Protein AF-A0A023B7X5-F1 (afdb_monomer_lite)

pLDDT: mean 74.59, std 17.13, range [41.44, 97.5]

Foldseek 3Di:
DLVVCLVCQLDDPDPVVLVVLLVVLLVCLCVVLVVVCVVQPPDPLSVVLSVLLNVQLSVCSVCVVDDLVVVLVVQLVVQLVVQLVLLCVQCVLCVLLLCLQQPVQAADDRQPDPCVPVPPDPSVPSDPVSSDDDDDDDPPRPNVLVSCLSNVLSVQLSVQLVQVLLVVLCVVVVPDSVVLVCCVVPPSNHYRPDDSVVSSVSSVVSSVVRSSVSSSVSSSVSSVVSSVVSVVSSVVSSVVVCVVPPPVPVPPPPPPPPDDDDDDDDDPPPDD

Radius of gyration: 32.36 Å; chains: 1; bounding box: 120×30×86 Å

Structure (mmCIF, N/CA/C/O backbone):
data_AF-A0A023B7X5-F1
#
_entry.id   AF-A0A023B7X5-F1
#
loop_
_atom_site.group_PDB
_atom_site.id
_atom_site.type_symbol
_atom_site.label_atom_id
_atom_site.label_alt_id
_atom_site.label_comp_id
_atom_site.label_asym_id
_atom_site.label_entity_id
_atom_site.label_seq_id
_atom_site.pdbx_PDB_ins_code
_atom_site.Cartn_x
_atom_site.Cartn_y
_atom_site.Cartn_z
_atom_site.occupancy
_atom_site.B_iso_or_equiv
_atom_site.auth_seq_id
_atom_site.auth_comp_id
_atom_site.auth_asym_id
_atom_site.auth_atom_id
_atom_site.pdbx_PDB_model_num
ATOM 1 N N . MET A 1 1 ? 21.234 -12.685 -11.515 1.00 43.06 1 MET A N 1
ATOM 2 C CA . MET A 1 1 ? 20.549 -11.839 -12.515 1.00 43.06 1 MET A CA 1
ATOM 3 C C . MET A 1 1 ? 21.149 -10.435 -12.636 1.00 43.06 1 MET A C 1
ATOM 5 O O . MET A 1 1 ? 21.950 -10.256 -13.533 1.00 43.06 1 MET A O 1
ATOM 9 N N . LEU A 1 2 ? 20.867 -9.442 -11.771 1.00 41.69 2 LEU A N 1
ATOM 10 C CA . LEU A 1 2 ? 21.440 -8.081 -11.947 1.00 41.69 2 LEU A CA 1
ATOM 11 C C . LEU A 1 2 ? 22.976 -8.023 -11.827 1.00 41.69 2 LEU A C 1
ATOM 13 O O . LEU A 1 2 ? 23.612 -7.272 -12.555 1.00 41.69 2 LEU A O 1
ATOM 17 N N . ALA A 1 3 ? 23.572 -8.843 -10.956 1.00 46.50 3 ALA A N 1
ATOM 18 C CA . ALA A 1 3 ? 25.029 -8.956 -10.843 1.00 46.50 3 ALA A CA 1
ATOM 19 C C . ALA A 1 3 ? 25.681 -9.579 -12.094 1.00 46.50 3 ALA A C 1
ATOM 21 O O . ALA A 1 3 ? 26.751 -9.143 -12.493 1.00 46.50 3 ALA A O 1
ATOM 22 N N . GLU A 1 4 ? 25.011 -10.533 -12.749 1.00 47.56 4 GLU A N 1
ATOM 23 C CA . GLU A 1 4 ? 25.493 -11.166 -13.992 1.00 47.56 4 GLU A CA 1
ATOM 24 C C . GLU A 1 4 ? 25.367 -10.221 -15.197 1.00 47.56 4 GLU A C 1
ATOM 26 O O . GLU A 1 4 ? 26.172 -10.280 -16.118 1.00 47.56 4 GLU A O 1
ATOM 31 N N . LEU A 1 5 ? 24.390 -9.305 -15.183 1.00 44.06 5 LEU A N 1
ATOM 32 C CA . LEU A 1 5 ? 24.232 -8.291 -16.232 1.00 44.06 5 LEU A CA 1
ATOM 33 C C . LEU A 1 5 ? 25.353 -7.234 -16.202 1.00 44.06 5 LEU A C 1
ATOM 35 O O . LEU A 1 5 ? 25.705 -6.709 -17.253 1.00 44.06 5 LEU A O 1
ATOM 39 N N . LYS A 1 6 ? 25.966 -6.958 -15.039 1.00 52.81 6 LYS A N 1
ATOM 40 C CA . LYS A 1 6 ? 27.113 -6.031 -14.934 1.00 52.81 6 LYS A CA 1
ATOM 41 C C . LYS A 1 6 ? 28.388 -6.557 -15.603 1.00 52.81 6 LYS A C 1
ATOM 43 O O . LYS A 1 6 ? 29.236 -5.754 -15.971 1.00 52.81 6 LYS A O 1
ATOM 48 N N . GLU A 1 7 ? 28.546 -7.871 -15.771 1.00 51.91 7 GLU A N 1
ATOM 49 C CA . GLU A 1 7 ? 29.762 -8.446 -16.372 1.00 51.91 7 GLU A CA 1
ATOM 50 C C . GLU A 1 7 ? 29.800 -8.305 -17.903 1.00 51.91 7 GLU A C 1
ATOM 52 O O . GLU A 1 7 ? 30.869 -8.389 -18.513 1.00 51.91 7 GLU A O 1
ATOM 57 N N . HIS A 1 8 ? 28.651 -8.041 -18.532 1.00 55.56 8 HIS A N 1
ATOM 58 C CA . HIS A 1 8 ? 28.518 -7.914 -19.983 1.00 55.56 8 HIS A CA 1
ATOM 59 C C . HIS A 1 8 ? 27.629 -6.721 -20.365 1.00 55.56 8 HIS A C 1
ATOM 61 O O . HIS A 1 8 ? 26.547 -6.927 -20.927 1.00 55.56 8 HIS A O 1
ATOM 67 N N . PRO A 1 9 ? 28.060 -5.473 -20.085 1.00 55.00 9 PRO A N 1
ATOM 68 C CA . PRO A 1 9 ? 27.303 -4.303 -20.500 1.00 55.00 9 PRO A CA 1
ATOM 69 C C . PRO A 1 9 ? 27.167 -4.303 -22.030 1.00 55.00 9 PRO A C 1
ATOM 71 O O . PRO A 1 9 ? 28.114 -4.666 -22.739 1.00 55.00 9 PRO A O 1
ATOM 74 N N . PRO A 1 10 ? 26.000 -3.935 -22.578 1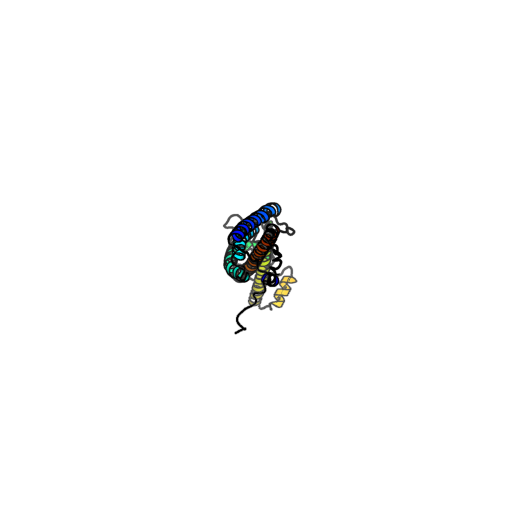.00 56.88 10 PRO A N 1
ATOM 75 C CA . PRO A 1 10 ? 25.822 -3.872 -24.016 1.00 56.88 10 PRO A CA 1
ATOM 76 C C . PRO A 1 10 ? 26.715 -2.753 -24.574 1.00 56.88 10 PRO A C 1
ATOM 78 O O . PRO A 1 10 ? 26.478 -1.568 -24.347 1.00 56.88 10 PRO A O 1
ATOM 81 N N . VAL A 1 11 ? 27.789 -3.138 -25.267 1.00 55.66 11 VAL A N 1
ATOM 82 C CA . VAL A 1 11 ? 28.736 -2.202 -25.884 1.00 55.66 11 VAL A CA 1
ATOM 83 C C . VAL A 1 11 ? 28.203 -1.807 -27.258 1.00 55.66 11 VAL A C 1
ATOM 85 O O . VAL A 1 11 ? 28.267 -2.590 -28.204 1.00 55.66 11 VAL A O 1
ATOM 88 N N . PHE A 1 12 ? 27.687 -0.586 -27.378 1.00 58.47 12 PHE A N 1
ATOM 89 C CA . PHE A 1 12 ? 27.247 -0.023 -28.656 1.00 58.47 12 PHE A CA 1
ATOM 90 C C . PHE A 1 12 ? 28.382 0.781 -29.293 1.00 58.47 12 PHE A C 1
ATOM 92 O O . PHE A 1 12 ? 28.952 1.670 -28.664 1.00 58.47 12 PHE A O 1
ATOM 99 N N . ALA A 1 13 ? 28.724 0.455 -30.540 1.00 47.31 13 ALA A N 1
ATOM 100 C CA . ALA A 1 13 ? 29.925 0.969 -31.199 1.00 47.31 13 ALA A CA 1
ATOM 101 C C . ALA A 1 13 ? 29.754 2.383 -31.791 1.00 47.31 13 ALA A C 1
ATOM 103 O O . ALA A 1 13 ? 30.753 3.047 -32.064 1.00 47.31 13 ALA A O 1
ATOM 104 N N . ASP A 1 14 ? 28.518 2.863 -31.982 1.00 61.06 14 ASP A N 1
ATOM 105 C CA . ASP A 1 14 ? 28.240 4.214 -32.481 1.00 61.06 14 ASP A CA 1
ATOM 106 C C . ASP A 1 14 ? 26.869 4.778 -32.037 1.00 61.06 14 ASP A C 1
ATOM 108 O O . ASP A 1 14 ? 25.972 4.068 -31.573 1.00 61.06 14 ASP A O 1
ATOM 112 N N . GLY A 1 15 ? 26.697 6.099 -32.186 1.00 58.00 15 GLY A N 1
ATOM 113 C CA . GLY A 1 15 ? 25.459 6.808 -31.836 1.00 58.00 15 GLY A CA 1
ATOM 114 C C . GLY A 1 15 ? 24.244 6.458 -32.711 1.00 58.00 15 GLY A C 1
ATOM 115 O O . GLY A 1 15 ? 23.113 6.737 -32.313 1.00 58.00 15 GLY A O 1
ATOM 116 N N . GLY A 1 16 ? 24.446 5.829 -33.874 1.00 62.19 16 GLY A N 1
ATOM 117 C CA . GLY A 1 16 ? 23.369 5.381 -34.761 1.00 62.19 16 GLY A CA 1
ATOM 118 C C . GLY A 1 16 ? 22.690 4.112 -34.242 1.00 62.19 16 GLY A C 1
ATOM 119 O O . GLY A 1 16 ? 21.460 4.049 -34.180 1.00 62.19 16 GLY A O 1
ATOM 120 N N . GLN A 1 17 ? 23.479 3.141 -33.776 1.00 58.44 17 GLN A N 1
ATOM 121 C CA . GLN A 1 17 ? 22.992 1.920 -33.122 1.00 58.44 17 GLN A CA 1
ATOM 122 C C . GLN A 1 17 ? 22.168 2.241 -31.868 1.00 58.44 17 GLN A C 1
ATOM 124 O O . GLN A 1 17 ? 21.120 1.637 -31.636 1.00 58.44 17 GLN A O 1
ATOM 129 N N . MET A 1 18 ? 22.582 3.263 -31.117 1.00 62.16 18 MET A N 1
ATOM 130 C CA . MET A 1 18 ? 21.849 3.765 -29.953 1.00 62.16 18 MET A CA 1
ATOM 131 C C . MET A 1 18 ? 20.474 4.351 -30.298 1.00 62.16 18 MET A C 1
ATOM 133 O O . MET A 1 18 ? 19.516 4.153 -29.547 1.00 62.16 18 MET A O 1
ATOM 137 N N . PHE A 1 19 ? 20.347 5.051 -31.428 1.00 65.06 19 PHE A N 1
ATOM 138 C CA . PHE A 1 19 ? 19.068 5.613 -31.871 1.00 65.06 19 PHE A CA 1
ATOM 139 C C . PHE A 1 19 ? 18.091 4.513 -32.312 1.00 65.06 19 PHE A C 1
ATOM 141 O O . PHE A 1 19 ? 16.916 4.534 -31.943 1.00 65.06 19 PHE A O 1
ATOM 148 N N . VAL A 1 20 ? 18.591 3.509 -33.042 1.00 64.75 20 VAL A N 1
ATOM 149 C CA . VAL A 1 20 ? 17.805 2.338 -33.468 1.00 64.75 20 VAL A CA 1
ATOM 150 C C . VAL A 1 20 ? 17.348 1.517 -32.263 1.00 64.75 20 VAL A C 1
ATOM 152 O O . VAL A 1 20 ? 16.177 1.153 -32.188 1.00 64.75 20 VAL A O 1
ATOM 155 N N . LEU A 1 21 ? 18.228 1.278 -31.288 1.00 63.75 21 LEU A N 1
ATOM 156 C CA . LEU A 1 21 ? 17.873 0.562 -30.065 1.00 63.75 21 LEU A CA 1
ATOM 157 C C . LEU A 1 21 ? 16.801 1.306 -29.261 1.00 63.75 21 LEU A C 1
ATOM 159 O O . LEU A 1 21 ? 15.856 0.678 -28.797 1.00 63.75 21 LEU A O 1
ATOM 163 N N . GLN A 1 22 ? 16.908 2.629 -29.113 1.00 64.88 22 GLN A N 1
ATOM 164 C CA . GLN A 1 22 ? 15.892 3.426 -28.416 1.00 64.88 22 GLN A CA 1
ATOM 165 C C . GLN A 1 22 ? 14.532 3.336 -29.106 1.00 64.88 22 GLN A C 1
ATOM 167 O O . GLN A 1 22 ? 13.534 3.067 -28.440 1.00 64.88 22 GLN A O 1
ATOM 172 N N . GLY A 1 23 ? 14.506 3.503 -30.432 1.00 67.94 23 GLY A N 1
ATOM 173 C CA . GLY A 1 23 ? 13.284 3.380 -31.223 1.00 67.94 23 GLY A CA 1
ATOM 174 C C . GLY A 1 23 ? 12.665 1.988 -31.109 1.00 67.94 23 GLY A C 1
ATOM 175 O O . GLY A 1 23 ? 11.472 1.872 -30.846 1.00 67.94 23 GLY A O 1
ATOM 176 N N . LEU A 1 24 ? 13.475 0.932 -31.222 1.00 65.06 24 LEU A N 1
ATOM 177 C CA . LEU A 1 24 ? 13.010 -0.449 -31.081 1.00 65.06 24 LEU A CA 1
ATOM 178 C C . LEU A 1 24 ? 12.549 -0.762 -29.659 1.00 65.06 24 LEU A C 1
ATOM 180 O O . LEU A 1 24 ? 11.511 -1.384 -29.497 1.00 65.06 24 LEU A O 1
ATOM 184 N N . THR A 1 25 ? 13.254 -0.300 -28.629 1.00 63.03 25 THR A N 1
ATOM 185 C CA . THR A 1 25 ? 12.876 -0.557 -27.232 1.00 63.03 25 THR A CA 1
ATOM 186 C C . THR A 1 25 ? 11.575 0.163 -26.877 1.00 63.03 25 THR A C 1
ATOM 188 O O . THR A 1 25 ? 10.709 -0.426 -26.234 1.00 63.03 25 THR A O 1
ATOM 191 N N . GLN A 1 26 ? 11.382 1.403 -27.347 1.00 65.31 26 GLN A N 1
ATOM 192 C CA . GLN A 1 26 ? 10.104 2.109 -27.214 1.00 65.31 26 GLN A CA 1
ATOM 193 C C . GLN A 1 26 ? 8.985 1.410 -27.987 1.00 65.31 26 GLN A C 1
ATOM 195 O O . GLN A 1 26 ? 7.893 1.249 -27.448 1.00 65.31 26 GLN A O 1
ATOM 200 N N . LEU A 1 27 ? 9.253 0.960 -29.215 1.00 67.88 27 LEU A N 1
ATOM 201 C CA . LEU A 1 27 ? 8.276 0.251 -30.037 1.00 67.88 27 LEU A CA 1
ATOM 202 C C . LEU A 1 27 ? 7.882 -1.090 -29.406 1.00 67.88 27 LEU A C 1
ATOM 204 O O . LEU A 1 27 ? 6.700 -1.403 -29.342 1.00 67.88 27 LEU A O 1
ATOM 208 N N . VAL A 1 28 ? 8.847 -1.861 -28.897 1.00 66.25 28 VAL A N 1
ATOM 209 C CA . VAL A 1 28 ? 8.611 -3.131 -28.196 1.00 66.25 28 VAL A CA 1
ATOM 210 C C . VAL A 1 28 ? 7.872 -2.876 -26.887 1.00 66.25 28 VAL A C 1
ATOM 212 O O . VAL A 1 28 ? 6.932 -3.601 -26.593 1.00 66.25 28 VAL A O 1
ATOM 215 N N . ALA A 1 29 ? 8.198 -1.823 -26.130 1.00 63.50 29 ALA A N 1
ATOM 216 C CA . ALA A 1 29 ? 7.454 -1.485 -24.912 1.00 63.50 29 ALA A CA 1
ATOM 217 C C . ALA A 1 29 ? 5.999 -1.150 -25.253 1.00 63.50 29 ALA A C 1
ATOM 219 O O . ALA A 1 29 ? 5.068 -1.712 -24.684 1.00 63.50 29 ALA A O 1
ATOM 220 N N . GLN A 1 30 ? 5.781 -0.299 -26.251 1.00 66.56 30 GLN A N 1
ATOM 221 C CA . GLN A 1 30 ? 4.437 0.040 -26.705 1.00 66.56 30 GLN A CA 1
ATOM 222 C C . GLN A 1 30 ? 3.689 -1.187 -27.235 1.00 66.56 30 GLN A C 1
ATOM 224 O O . GLN A 1 30 ? 2.523 -1.369 -26.901 1.00 66.56 30 GLN A O 1
ATOM 229 N N . HIS A 1 31 ? 4.345 -2.055 -28.008 1.00 66.75 31 HIS A N 1
ATOM 230 C CA . HIS A 1 31 ? 3.716 -3.226 -28.608 1.00 66.75 31 HIS A CA 1
ATOM 231 C C . HIS A 1 31 ? 3.423 -4.307 -27.564 1.00 66.75 31 HIS A C 1
ATOM 233 O O . HIS A 1 31 ? 2.268 -4.699 -27.425 1.00 66.75 31 HIS A O 1
ATOM 239 N N . THR A 1 32 ? 4.408 -4.771 -26.792 1.00 63.69 32 THR A N 1
ATOM 240 C CA . THR A 1 32 ? 4.235 -5.819 -25.769 1.00 63.69 32 THR A CA 1
ATOM 241 C C . THR A 1 32 ? 3.104 -5.465 -24.809 1.00 63.69 32 THR A C 1
ATOM 243 O O . THR A 1 32 ? 2.220 -6.284 -24.557 1.00 63.69 32 THR A O 1
ATOM 246 N N . TYR A 1 33 ? 3.045 -4.209 -24.368 1.00 59.66 33 TYR A N 1
ATOM 247 C CA . TYR A 1 33 ? 2.003 -3.778 -23.448 1.00 59.66 33 TYR A CA 1
ATOM 248 C C . TYR A 1 33 ? 0.682 -3.414 -24.130 1.00 59.66 33 TYR A C 1
ATOM 250 O O . TYR A 1 33 ? -0.363 -3.666 -23.544 1.00 59.66 33 TYR A O 1
ATOM 258 N N . SER A 1 34 ? 0.673 -2.931 -25.378 1.00 59.72 34 SER A N 1
ATOM 259 C CA . SER A 1 34 ? -0.573 -2.767 -26.147 1.00 59.72 34 SER A CA 1
ATOM 260 C C . SER A 1 34 ? -1.229 -4.106 -26.482 1.00 59.72 34 SER A C 1
ATOM 262 O O . SER A 1 34 ? -2.451 -4.170 -26.548 1.00 59.72 34 SER A O 1
ATOM 264 N N . THR A 1 35 ? -0.449 -5.166 -26.714 1.00 57.00 35 THR A N 1
ATOM 265 C CA . THR A 1 35 ? -0.997 -6.485 -27.082 1.00 57.00 35 THR A CA 1
ATOM 266 C C . THR A 1 35 ? -1.463 -7.248 -25.844 1.00 57.00 35 THR A C 1
ATOM 268 O O . THR A 1 35 ? -2.540 -7.834 -25.864 1.00 57.00 35 THR A O 1
ATOM 271 N N . HIS A 1 36 ? -0.717 -7.186 -24.734 1.00 50.28 36 HIS A N 1
ATOM 272 C CA . HIS A 1 36 ? -1.132 -7.809 -23.470 1.00 50.28 36 HIS A CA 1
ATOM 273 C C . HIS A 1 36 ? -2.221 -7.023 -22.718 1.00 50.28 36 HIS A C 1
ATOM 275 O O . HIS A 1 36 ? -3.007 -7.629 -21.991 1.00 50.28 36 HIS A O 1
ATOM 281 N N . ALA A 1 37 ? -2.346 -5.705 -22.921 1.00 48.72 37 ALA A N 1
ATOM 282 C CA . ALA A 1 37 ? -3.442 -4.914 -22.342 1.00 48.72 37 ALA A CA 1
ATOM 283 C C . ALA A 1 37 ? -4.825 -5.283 -22.908 1.00 48.72 37 ALA A C 1
ATOM 285 O O . ALA A 1 37 ? -5.833 -5.075 -22.232 1.00 48.72 37 ALA A O 1
ATOM 286 N N . VAL A 1 38 ? -4.884 -5.847 -24.121 1.00 49.44 38 VAL A N 1
ATOM 287 C CA . VAL A 1 38 ? -6.141 -6.306 -24.735 1.00 49.44 38 VAL A CA 1
ATOM 288 C C . VAL A 1 38 ? -6.644 -7.602 -24.085 1.00 49.44 38 VAL A C 1
ATOM 290 O O . VAL A 1 38 ? -7.854 -7.791 -23.987 1.00 49.44 38 VAL A O 1
ATOM 293 N N . GLU A 1 39 ? -5.753 -8.457 -23.572 1.00 45.66 39 GLU A N 1
ATOM 294 C CA . GLU A 1 39 ? -6.125 -9.742 -22.955 1.00 45.66 39 GLU A CA 1
ATOM 295 C C . GLU A 1 39 ? -6.323 -9.674 -21.430 1.00 45.66 39 GLU A C 1
ATOM 297 O O . GLU A 1 39 ? -7.107 -10.446 -20.883 1.00 45.66 39 GLU A O 1
ATOM 302 N N . LEU A 1 40 ? -5.658 -8.750 -20.727 1.00 41.44 40 LEU A N 1
ATOM 303 C CA . LEU A 1 40 ? -5.608 -8.735 -19.254 1.00 41.44 40 LEU A CA 1
ATOM 304 C C . LEU A 1 40 ? -6.549 -7.731 -18.568 1.00 41.44 40 LEU A C 1
ATOM 306 O O . LEU A 1 40 ? -6.578 -7.648 -17.335 1.00 41.44 40 LEU A O 1
ATOM 310 N N . GLY A 1 41 ? -7.349 -7.007 -19.351 1.00 47.59 41 GLY A N 1
ATOM 311 C CA . GLY A 1 41 ? -8.157 -5.892 -18.870 1.00 47.59 41 GLY A CA 1
ATOM 312 C C . GLY A 1 41 ? -7.300 -4.642 -18.661 1.00 47.59 41 GLY A C 1
ATOM 313 O O . GLY A 1 41 ? -6.175 -4.702 -18.173 1.00 47.59 41 GLY A O 1
ATOM 314 N N . TYR A 1 42 ? -7.834 -3.485 -19.052 1.00 54.59 42 TYR A N 1
ATOM 315 C CA . TYR A 1 42 ? -7.173 -2.185 -18.922 1.00 54.59 42 TYR A CA 1
ATOM 316 C C . TYR A 1 42 ? -7.043 -1.771 -17.444 1.00 54.59 42 TYR A C 1
ATOM 318 O O . TYR A 1 42 ? -7.812 -0.941 -16.950 1.00 54.59 42 TYR A O 1
ATOM 326 N N . ASP A 1 43 ? -6.073 -2.331 -16.722 1.00 68.62 43 ASP A N 1
ATOM 327 C CA . ASP A 1 43 ? -5.715 -1.816 -15.408 1.00 68.62 43 ASP A CA 1
ATOM 328 C C . ASP A 1 43 ? -4.792 -0.596 -15.530 1.00 68.62 43 ASP A C 1
ATOM 330 O O . ASP A 1 43 ? -3.858 -0.556 -16.336 1.00 68.62 43 ASP A O 1
ATOM 334 N N . GLU A 1 44 ? -5.088 0.438 -14.747 1.00 70.69 44 GLU A N 1
ATOM 335 C CA . GLU A 1 44 ? -4.362 1.711 -14.758 1.00 70.69 44 GLU A CA 1
ATOM 336 C C . GLU A 1 44 ? -2.896 1.515 -14.361 1.00 70.69 44 GLU A C 1
ATOM 338 O O . GLU A 1 44 ? -2.004 2.109 -14.965 1.00 70.69 44 GLU A O 1
ATOM 343 N N . MET A 1 45 ? -2.641 0.584 -13.437 1.00 71.06 45 MET A N 1
ATOM 344 C CA . MET A 1 45 ? -1.297 0.206 -13.012 1.00 71.06 45 MET A CA 1
ATOM 345 C C . MET A 1 45 ? -0.471 -0.371 -14.163 1.00 71.06 45 MET A C 1
ATOM 347 O O . MET A 1 45 ? 0.664 0.050 -14.364 1.00 71.06 45 MET A O 1
ATOM 351 N N . THR A 1 46 ? -1.029 -1.285 -14.961 1.00 73.00 46 THR A N 1
ATOM 352 C CA . THR A 1 46 ? -0.326 -1.856 -16.122 1.00 73.00 46 THR A CA 1
ATOM 353 C C . THR A 1 46 ? 0.012 -0.777 -17.147 1.00 73.00 46 THR A C 1
ATOM 355 O O . THR A 1 46 ? 1.124 -0.755 -17.677 1.00 73.00 46 THR A O 1
ATOM 358 N N . ARG A 1 47 ? -0.911 0.162 -17.395 1.00 78.31 47 ARG A N 1
ATOM 359 C CA . ARG A 1 47 ? -0.668 1.303 -18.288 1.00 78.31 47 ARG A CA 1
ATOM 360 C C . ARG A 1 47 ? 0.466 2.190 -17.771 1.00 78.31 47 ARG A C 1
ATOM 362 O O . ARG A 1 47 ? 1.364 2.514 -18.545 1.00 78.31 47 ARG A O 1
ATOM 369 N N . SER A 1 48 ? 0.442 2.524 -16.481 1.00 80.62 48 SER A N 1
ATOM 370 C CA . SER A 1 48 ? 1.488 3.308 -15.817 1.00 80.62 48 SER A CA 1
ATOM 371 C C . SER A 1 48 ? 2.848 2.616 -15.920 1.00 80.62 48 SER A C 1
ATOM 373 O O . SER A 1 48 ? 3.807 3.218 -16.393 1.00 80.62 48 SER A O 1
ATOM 375 N N . MET A 1 49 ? 2.918 1.314 -15.611 1.00 82.12 49 MET A N 1
ATOM 376 C CA . MET A 1 49 ? 4.157 0.533 -15.732 1.00 82.12 49 MET A CA 1
ATOM 377 C C . MET A 1 49 ? 4.705 0.564 -17.156 1.00 82.12 49 MET A C 1
ATOM 379 O O . MET A 1 49 ? 5.907 0.681 -17.349 1.00 82.12 49 MET A O 1
ATOM 383 N N . SER A 1 50 ? 3.832 0.480 -18.159 1.00 79.38 50 SER A N 1
ATOM 384 C CA . SER A 1 50 ? 4.237 0.501 -19.569 1.00 79.38 50 SER A CA 1
ATOM 385 C C . SER A 1 50 ? 4.862 1.842 -19.961 1.00 79.38 50 SER A C 1
ATOM 387 O O . SER A 1 50 ? 5.872 1.879 -20.666 1.00 79.38 50 SER A O 1
ATOM 389 N N . GLN A 1 51 ? 4.273 2.947 -19.495 1.00 84.56 51 GLN A N 1
ATOM 390 C CA . GLN A 1 51 ? 4.790 4.300 -19.719 1.00 84.56 51 GLN A CA 1
ATOM 391 C C . GLN A 1 51 ? 6.130 4.508 -19.007 1.00 84.56 51 GLN A C 1
ATOM 393 O O . GLN A 1 51 ? 7.078 5.024 -19.607 1.00 84.56 51 GLN A O 1
ATOM 398 N N . ASP A 1 52 ? 6.237 4.037 -17.765 1.00 85.81 52 ASP A N 1
ATOM 399 C CA . ASP A 1 52 ? 7.467 4.123 -16.987 1.00 85.81 52 ASP A CA 1
ATOM 400 C C . ASP A 1 52 ? 8.576 3.268 -17.602 1.00 85.81 52 ASP A C 1
ATOM 402 O O . ASP A 1 52 ? 9.691 3.750 -17.764 1.00 85.81 52 ASP A O 1
ATOM 406 N N . ILE A 1 53 ? 8.282 2.043 -18.053 1.00 85.00 53 ILE A N 1
ATOM 407 C CA . ILE A 1 53 ? 9.237 1.203 -18.795 1.00 85.00 53 ILE A CA 1
ATOM 408 C C . ILE A 1 53 ? 9.718 1.925 -20.056 1.00 85.00 53 ILE A C 1
ATOM 410 O O . ILE A 1 53 ? 10.920 1.974 -20.312 1.00 85.00 53 ILE A O 1
ATOM 414 N N . GLY A 1 54 ? 8.803 2.537 -20.817 1.00 79.50 54 GLY A N 1
ATOM 415 C CA . GLY A 1 54 ? 9.141 3.329 -22.002 1.00 79.50 54 GLY A CA 1
ATOM 416 C C . GLY A 1 54 ? 10.024 4.548 -21.708 1.00 79.50 54 GLY A C 1
ATOM 417 O O . GLY A 1 54 ? 10.723 5.022 -22.605 1.00 79.50 54 GLY A O 1
ATOM 418 N N . THR A 1 55 ? 10.028 5.025 -20.461 1.00 84.69 55 THR A N 1
ATOM 419 C CA . THR A 1 55 ? 10.865 6.134 -19.982 1.00 84.69 55 THR A CA 1
ATOM 420 C C . THR A 1 55 ? 12.206 5.643 -19.424 1.00 84.69 55 THR A C 1
ATOM 422 O O . THR A 1 55 ? 13.252 6.213 -19.738 1.00 84.69 55 THR A O 1
ATOM 425 N N . ILE A 1 56 ? 12.202 4.555 -18.649 1.00 85.00 56 ILE A N 1
ATOM 426 C CA . ILE A 1 56 ? 13.384 3.975 -17.997 1.00 85.00 56 ILE A CA 1
ATOM 427 C C . ILE A 1 56 ? 14.287 3.276 -19.016 1.00 85.00 56 ILE A C 1
ATOM 429 O O . ILE A 1 56 ? 15.504 3.432 -18.969 1.00 85.00 56 ILE A O 1
ATOM 433 N N . ALA A 1 57 ? 13.725 2.515 -19.957 1.00 82.62 57 ALA A N 1
ATOM 434 C CA . ALA A 1 57 ? 14.519 1.690 -20.864 1.00 82.62 57 ALA A CA 1
ATOM 435 C C . ALA A 1 57 ? 15.479 2.518 -21.752 1.00 82.62 57 ALA A C 1
ATOM 437 O O . ALA A 1 57 ? 16.660 2.170 -21.830 1.00 82.62 57 ALA A O 1
ATOM 438 N N . PRO A 1 58 ? 15.071 3.662 -22.344 1.00 80.25 58 PRO A N 1
ATOM 439 C CA . PRO A 1 58 ? 16.002 4.557 -23.031 1.00 80.25 58 PRO A CA 1
ATOM 440 C C . PRO A 1 58 ? 17.090 5.139 -22.123 1.00 80.25 58 PRO A C 1
ATOM 442 O O . PRO A 1 58 ? 18.210 5.339 -22.589 1.00 80.25 58 PRO A O 1
ATOM 445 N N . TYR A 1 59 ? 16.781 5.420 -20.851 1.00 83.75 59 TYR A N 1
ATOM 446 C CA . TYR A 1 59 ? 17.777 5.893 -19.887 1.00 83.75 59 TYR A CA 1
ATOM 447 C C . TYR A 1 59 ? 18.832 4.814 -19.622 1.00 83.75 59 TYR A C 1
ATOM 449 O O . TYR A 1 59 ? 20.023 5.091 -19.743 1.00 83.75 59 TYR A O 1
ATOM 457 N N . VAL A 1 60 ? 18.398 3.584 -19.323 1.00 83.81 60 VAL A N 1
ATOM 458 C CA . VAL A 1 60 ? 19.284 2.434 -19.072 1.00 83.81 60 VAL A CA 1
ATOM 459 C C . VAL A 1 60 ? 20.178 2.170 -20.280 1.00 83.81 60 VAL A C 1
ATOM 461 O O . VAL A 1 60 ? 21.376 1.967 -20.130 1.00 83.81 60 VAL A O 1
ATOM 464 N N . ALA A 1 61 ? 19.620 2.238 -21.491 1.00 79.50 61 ALA A N 1
ATOM 465 C CA . ALA A 1 61 ? 20.398 2.075 -22.712 1.00 79.50 61 ALA A CA 1
ATOM 466 C C . ALA A 1 61 ? 21.494 3.146 -22.872 1.00 79.50 61 ALA A C 1
ATOM 468 O O . ALA A 1 61 ? 22.572 2.844 -23.372 1.00 79.50 61 ALA A O 1
ATOM 469 N N . ARG A 1 62 ? 21.221 4.404 -22.490 1.00 80.69 62 ARG A N 1
ATOM 470 C CA . ARG A 1 62 ? 22.175 5.524 -22.623 1.00 80.69 62 ARG A CA 1
ATOM 471 C C . ARG A 1 62 ? 23.278 5.506 -21.574 1.00 80.69 62 ARG A C 1
ATOM 473 O O . ARG A 1 62 ? 24.360 6.009 -21.856 1.00 80.69 62 ARG A O 1
ATOM 480 N N . ASN A 1 63 ? 22.996 4.958 -20.398 1.00 82.88 63 ASN A N 1
ATOM 481 C CA . ASN A 1 63 ? 23.906 4.967 -19.260 1.00 82.88 63 ASN A CA 1
ATOM 482 C C . ASN A 1 63 ? 24.098 3.532 -18.732 1.00 82.88 63 ASN A C 1
ATOM 484 O O . ASN A 1 63 ? 23.641 3.221 -17.635 1.00 82.88 63 ASN A O 1
ATOM 488 N N . PRO A 1 64 ? 24.740 2.632 -19.502 1.00 78.25 64 PRO A N 1
ATOM 489 C CA . PRO A 1 64 ? 24.874 1.222 -19.122 1.00 78.25 64 PRO A CA 1
ATOM 490 C C . PRO A 1 64 ? 25.735 1.006 -17.866 1.00 78.25 64 PRO A C 1
ATOM 492 O O . PRO A 1 64 ? 25.620 -0.032 -17.221 1.00 78.25 64 PRO A O 1
ATOM 495 N N . GLU A 1 65 ? 26.575 1.985 -17.522 1.00 81.06 65 GLU A N 1
ATOM 496 C CA . GLU A 1 65 ? 27.431 1.976 -16.330 1.00 81.06 65 GLU A CA 1
ATOM 497 C C . GLU A 1 65 ? 26.695 2.426 -15.055 1.00 81.06 65 GLU A C 1
ATOM 499 O O . GLU A 1 65 ? 27.177 2.190 -13.945 1.00 81.06 65 GLU A O 1
ATOM 504 N N . ASP A 1 66 ? 25.531 3.074 -15.192 1.00 85.00 66 ASP A N 1
ATOM 505 C CA . ASP A 1 66 ? 24.747 3.525 -14.044 1.00 85.00 66 ASP A CA 1
ATOM 506 C C . ASP A 1 66 ? 24.106 2.329 -13.335 1.00 85.00 66 ASP A C 1
ATOM 508 O O . ASP A 1 66 ? 23.580 1.403 -13.957 1.00 85.00 66 ASP A O 1
ATOM 512 N N . ASP A 1 67 ? 24.089 2.363 -12.000 1.00 84.38 67 ASP A N 1
ATOM 513 C CA . ASP A 1 67 ? 23.397 1.337 -11.230 1.00 84.38 67 ASP A CA 1
ATOM 514 C C . ASP A 1 67 ? 21.872 1.535 -11.339 1.00 84.38 67 ASP A C 1
ATOM 516 O O . ASP A 1 67 ? 21.354 2.548 -10.855 1.00 84.38 67 ASP A O 1
ATOM 520 N N . PRO A 1 68 ? 21.110 0.579 -11.908 1.00 80.38 68 PRO A N 1
ATOM 521 C CA . PRO A 1 68 ? 19.655 0.688 -12.002 1.00 80.38 68 PRO A CA 1
ATOM 522 C C . PRO A 1 68 ? 18.978 0.793 -10.625 1.00 80.38 68 PRO A C 1
ATOM 524 O O . PRO A 1 68 ? 17.857 1.289 -10.531 1.00 80.38 68 PRO A O 1
ATOM 527 N N . GLY A 1 69 ? 19.653 0.401 -9.538 1.00 79.88 69 GLY A N 1
ATOM 528 C CA . GLY A 1 69 ? 19.194 0.651 -8.174 1.00 79.88 69 GLY A CA 1
ATOM 529 C C . GLY A 1 69 ? 19.032 2.140 -7.845 1.00 79.88 69 GLY A C 1
ATOM 530 O O . GLY A 1 69 ? 18.134 2.496 -7.085 1.00 79.88 69 GLY A O 1
ATOM 531 N N . VAL A 1 70 ? 19.825 3.030 -8.451 1.00 86.31 70 VAL A N 1
ATOM 532 C CA . VAL A 1 70 ? 19.700 4.488 -8.265 1.00 86.31 70 VAL A CA 1
ATOM 533 C C . VAL A 1 70 ? 18.393 5.007 -8.868 1.00 86.31 70 VAL A C 1
ATOM 535 O O . VAL A 1 70 ? 17.700 5.807 -8.239 1.00 86.31 70 VAL A O 1
ATOM 538 N N . LEU A 1 71 ? 17.995 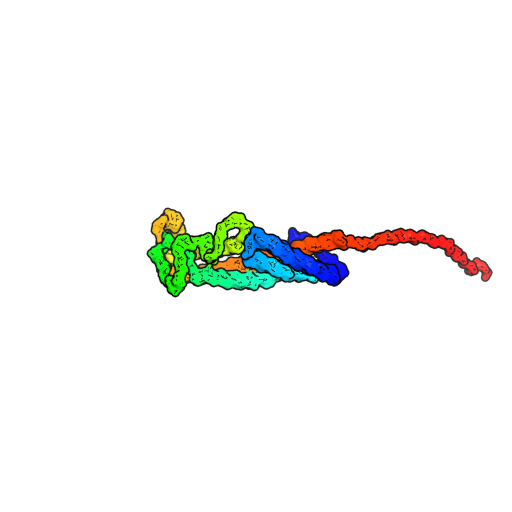4.493 -10.038 1.00 83.75 71 LEU A N 1
ATOM 539 C CA . LEU A 1 71 ? 16.701 4.814 -10.654 1.00 83.75 71 LEU A CA 1
ATOM 540 C C . LEU A 1 71 ? 15.539 4.363 -9.774 1.00 83.75 71 LEU A C 1
ATOM 542 O O . LEU A 1 71 ? 14.582 5.116 -9.583 1.00 83.75 71 LEU A O 1
ATOM 546 N N . VAL A 1 72 ? 15.657 3.168 -9.182 1.00 85.19 72 VAL A N 1
ATOM 547 C CA . VAL A 1 72 ? 14.652 2.665 -8.243 1.00 85.19 72 VAL A CA 1
ATOM 548 C C . VAL A 1 72 ? 14.496 3.624 -7.066 1.00 85.19 72 VAL A C 1
ATOM 550 O O . VAL A 1 72 ? 13.388 4.064 -6.769 1.00 85.19 72 VAL A O 1
ATOM 553 N N . LEU A 1 73 ? 15.600 4.017 -6.434 1.00 88.75 73 LEU A N 1
ATOM 554 C CA . LEU A 1 73 ? 15.564 4.918 -5.281 1.00 88.75 73 LEU A CA 1
ATOM 555 C C . LEU A 1 73 ? 15.009 6.311 -5.616 1.00 88.75 73 LEU A C 1
ATOM 557 O O . LEU A 1 73 ? 14.353 6.914 -4.769 1.00 88.75 73 LEU A O 1
ATOM 561 N N . HIS A 1 74 ? 15.220 6.816 -6.833 1.00 88.94 74 HIS A N 1
ATOM 562 C CA . HIS A 1 74 ? 14.676 8.110 -7.253 1.00 88.94 74 HIS A CA 1
ATOM 563 C C . HIS A 1 74 ? 13.174 8.089 -7.537 1.00 88.94 74 HIS A C 1
ATOM 565 O O . HIS A 1 74 ? 12.489 9.073 -7.262 1.00 88.94 74 HIS A O 1
ATOM 571 N N . MET A 1 75 ? 12.654 6.990 -8.079 1.00 87.19 75 MET A N 1
ATOM 572 C CA . MET A 1 75 ? 11.238 6.887 -8.433 1.00 87.19 75 MET A CA 1
ATOM 573 C C . MET A 1 75 ? 10.351 6.508 -7.242 1.00 87.19 75 MET A C 1
ATOM 575 O O . MET A 1 75 ? 9.196 6.930 -7.194 1.00 87.19 75 MET A O 1
ATOM 579 N N . VAL A 1 76 ? 10.883 5.770 -6.259 1.00 89.31 76 VAL A N 1
ATOM 580 C CA . VAL A 1 76 ? 10.114 5.307 -5.090 1.00 89.31 76 VAL A CA 1
ATOM 581 C C . VAL A 1 76 ? 9.356 6.434 -4.376 1.00 89.31 76 VAL A C 1
ATOM 583 O O . VAL A 1 76 ? 8.160 6.253 -4.171 1.00 89.31 76 VAL A O 1
ATOM 586 N N . PRO A 1 77 ? 9.946 7.599 -4.040 1.00 92.06 77 PRO A N 1
ATOM 587 C CA . PRO A 1 77 ? 9.211 8.668 -3.361 1.00 92.06 77 PRO A CA 1
ATOM 588 C C . PRO A 1 77 ? 8.024 9.215 -4.165 1.00 92.06 77 PRO A C 1
ATOM 590 O O . PRO A 1 77 ? 6.994 9.545 -3.582 1.00 92.06 77 PRO A O 1
ATOM 593 N N . LEU A 1 78 ? 8.150 9.295 -5.494 1.00 90.06 78 LEU A N 1
ATOM 594 C CA . LEU A 1 78 ? 7.090 9.802 -6.372 1.00 90.06 78 LEU A CA 1
ATOM 595 C C . LEU A 1 78 ? 5.919 8.821 -6.434 1.00 90.06 78 LEU A C 1
ATOM 597 O O . LEU A 1 78 ? 4.772 9.212 -6.234 1.00 90.06 78 LEU A O 1
ATOM 601 N N . VAL A 1 79 ? 6.224 7.538 -6.646 1.00 88.19 79 VAL A N 1
ATOM 602 C CA . VAL A 1 79 ? 5.210 6.477 -6.674 1.00 88.19 79 VAL A CA 1
ATOM 603 C C . VAL A 1 79 ? 4.580 6.305 -5.289 1.00 88.19 79 VAL A C 1
ATOM 605 O O . VAL A 1 79 ? 3.372 6.126 -5.186 1.00 88.19 79 VAL A O 1
ATOM 608 N N . ALA A 1 80 ? 5.363 6.408 -4.213 1.00 89.44 80 ALA A N 1
ATOM 609 C CA . ALA A 1 80 ? 4.857 6.306 -2.847 1.00 89.44 80 ALA A CA 1
ATOM 610 C C . ALA A 1 80 ? 3.887 7.444 -2.521 1.00 89.44 80 ALA A C 1
ATOM 612 O O . ALA A 1 80 ? 2.851 7.196 -1.914 1.00 89.44 80 ALA A O 1
ATOM 613 N N . LEU A 1 81 ? 4.180 8.676 -2.948 1.00 91.38 81 LEU A N 1
ATOM 614 C CA . LEU A 1 81 ? 3.276 9.806 -2.746 1.00 91.38 81 LEU A CA 1
ATOM 615 C C . LEU A 1 81 ? 1.948 9.611 -3.489 1.00 91.38 81 LEU A C 1
ATOM 617 O O . LEU A 1 81 ? 0.890 9.824 -2.902 1.00 91.38 81 LEU A O 1
ATOM 621 N N . ASP A 1 82 ? 1.997 9.173 -4.746 1.00 87.56 82 ASP A N 1
ATOM 622 C CA . ASP A 1 82 ? 0.796 8.879 -5.536 1.00 87.56 82 ASP A CA 1
ATOM 623 C C . ASP A 1 82 ? -0.069 7.792 -4.870 1.00 87.56 82 ASP A C 1
ATOM 625 O O . ASP A 1 82 ? -1.259 7.997 -4.614 1.00 87.56 82 ASP A O 1
ATOM 629 N N . ARG A 1 83 ? 0.555 6.675 -4.465 1.00 87.00 83 ARG A N 1
ATOM 630 C CA . ARG A 1 83 ? -0.126 5.587 -3.743 1.00 87.00 83 ARG A CA 1
ATOM 631 C C . ARG A 1 83 ? -0.697 6.047 -2.412 1.00 87.00 83 ARG A C 1
ATOM 633 O O . ARG A 1 83 ? -1.829 5.697 -2.090 1.00 87.00 83 ARG A O 1
ATOM 640 N N . TYR A 1 84 ? 0.048 6.856 -1.664 1.00 90.00 84 TYR A N 1
ATOM 641 C CA . TYR A 1 84 ? -0.417 7.426 -0.405 1.00 90.00 84 TYR A CA 1
ATOM 642 C C . TYR A 1 84 ? -1.679 8.264 -0.610 1.00 90.00 84 TYR A C 1
ATOM 644 O O . TYR A 1 84 ? -2.663 8.046 0.088 1.00 90.00 84 TYR A O 1
ATOM 652 N N . VAL A 1 85 ? -1.685 9.180 -1.585 1.00 88.62 85 VAL A N 1
ATOM 653 C CA . VAL A 1 85 ? -2.855 10.022 -1.884 1.00 88.62 85 VAL A CA 1
ATOM 654 C C . VAL A 1 85 ? -4.054 9.164 -2.278 1.00 88.62 85 VAL A C 1
ATOM 656 O O . VAL A 1 85 ? -5.166 9.408 -1.808 1.00 88.62 85 VAL A O 1
ATOM 659 N N . HIS A 1 86 ? -3.830 8.136 -3.098 1.00 83.94 86 HIS A N 1
ATOM 660 C CA . HIS A 1 86 ? -4.888 7.235 -3.534 1.00 83.94 86 HIS A CA 1
ATOM 661 C C . HIS A 1 86 ? -5.489 6.435 -2.369 1.00 83.94 86 HIS A C 1
ATOM 663 O O . HIS A 1 86 ? -6.709 6.401 -2.201 1.00 83.94 86 HIS A O 1
ATOM 669 N N . TYR A 1 87 ? -4.645 5.841 -1.521 1.00 85.94 87 TYR A N 1
ATOM 670 C CA . TYR A 1 87 ? -5.092 5.135 -0.322 1.00 85.94 87 TYR A CA 1
ATOM 671 C C . TYR A 1 87 ? -5.789 6.063 0.658 1.00 85.94 87 TYR A C 1
ATOM 673 O O . TYR A 1 87 ? -6.893 5.764 1.107 1.00 85.94 87 TYR A O 1
ATOM 681 N N . HIS A 1 88 ? -5.216 7.231 0.917 1.00 87.69 88 HIS A N 1
ATOM 682 C CA . HIS A 1 88 ? -5.827 8.211 1.795 1.00 87.69 88 HIS A CA 1
ATOM 683 C C . HIS A 1 88 ? -7.222 8.594 1.305 1.00 87.69 88 HIS A C 1
ATOM 685 O O . HIS A 1 88 ? -8.177 8.530 2.070 1.00 87.69 88 HIS A O 1
ATOM 691 N N . ALA A 1 89 ? -7.388 8.907 0.020 1.00 84.12 89 ALA A N 1
ATOM 692 C CA . ALA A 1 89 ? -8.700 9.222 -0.536 1.00 84.12 89 ALA A CA 1
ATOM 693 C C . ALA A 1 89 ? -9.704 8.059 -0.408 1.00 84.12 89 ALA A C 1
ATOM 695 O O . ALA A 1 89 ? -10.885 8.307 -0.154 1.00 84.12 89 ALA A O 1
ATOM 696 N N . ALA A 1 90 ? -9.251 6.811 -0.557 1.00 81.25 90 ALA A N 1
ATOM 697 C CA . ALA A 1 90 ? -10.108 5.631 -0.478 1.00 81.25 90 ALA A CA 1
ATOM 698 C C . ALA A 1 90 ? -10.590 5.325 0.951 1.00 81.25 90 ALA A C 1
ATOM 700 O O . ALA A 1 90 ? -11.758 4.988 1.132 1.00 81.25 90 ALA A O 1
ATOM 701 N N . TYR A 1 91 ? -9.721 5.454 1.959 1.00 85.69 91 TYR A N 1
ATOM 702 C CA . TYR A 1 91 ? -10.034 5.043 3.335 1.00 85.69 91 TYR A CA 1
ATOM 703 C C . TYR A 1 91 ? -10.429 6.188 4.258 1.00 85.69 91 TYR A C 1
ATOM 705 O O . TYR A 1 91 ? -11.255 5.986 5.147 1.00 85.69 91 TYR A O 1
ATOM 713 N N . TYR A 1 92 ? -9.868 7.382 4.073 1.00 86.62 92 TYR A N 1
ATOM 714 C CA . TYR A 1 92 ? -10.179 8.526 4.930 1.00 86.62 92 TYR A CA 1
ATOM 715 C C . TYR A 1 92 ? -11.640 8.959 4.774 1.00 86.62 92 TYR A C 1
ATOM 717 O O . TYR A 1 92 ? -12.312 9.273 5.749 1.00 86.62 92 TYR A O 1
ATOM 725 N N . ASN A 1 93 ? -12.155 8.914 3.542 1.00 81.44 93 ASN A N 1
ATOM 726 C CA . ASN A 1 93 ? -13.525 9.325 3.239 1.00 81.44 93 ASN A CA 1
ATOM 727 C C . ASN A 1 93 ? -14.575 8.247 3.546 1.00 81.44 93 ASN A C 1
ATOM 729 O O . ASN A 1 93 ? -15.763 8.559 3.534 1.00 81.44 93 ASN A O 1
ATOM 733 N N . HIS A 1 94 ? -14.150 6.998 3.782 1.00 78.94 94 HIS A N 1
ATOM 734 C CA . HIS A 1 94 ? -15.048 5.845 3.897 1.00 78.94 94 HIS A CA 1
ATOM 735 C C . HIS A 1 94 ? -14.757 4.906 5.091 1.00 78.94 94 HIS A C 1
ATOM 737 O O . HIS A 1 94 ? -14.736 3.678 4.916 1.00 78.94 94 HIS A O 1
ATOM 743 N N . PRO A 1 95 ? -14.536 5.423 6.318 1.00 84.19 95 PRO A N 1
ATOM 744 C CA . PRO A 1 95 ? -14.274 4.590 7.496 1.00 84.19 95 PRO A CA 1
ATOM 745 C C . PRO A 1 95 ? -15.413 3.604 7.803 1.00 84.19 95 PRO A C 1
ATOM 747 O O . PRO A 1 95 ? -15.180 2.505 8.315 1.00 84.19 95 PRO A O 1
ATOM 750 N N . GLU A 1 96 ? -16.648 3.962 7.445 1.00 83.06 96 GLU A N 1
ATOM 751 C CA . GLU A 1 96 ? -17.847 3.156 7.655 1.00 83.06 96 GLU A CA 1
ATOM 752 C C . GLU A 1 96 ? -17.777 1.799 6.959 1.00 83.06 96 GLU A C 1
ATOM 754 O O . GLU A 1 96 ? -18.338 0.819 7.455 1.00 83.06 96 GLU A O 1
ATOM 759 N N . ARG A 1 97 ? -17.069 1.716 5.829 1.00 82.62 97 ARG A N 1
ATOM 760 C CA . ARG A 1 97 ? -16.973 0.483 5.054 1.00 82.62 97 ARG A CA 1
ATOM 761 C C . ARG A 1 97 ? -16.070 -0.537 5.738 1.00 82.62 97 ARG A C 1
ATOM 763 O O . ARG A 1 97 ? -16.459 -1.697 5.857 1.00 82.62 97 ARG A O 1
ATOM 770 N N . LEU A 1 98 ? -14.914 -0.103 6.253 1.00 86.25 98 LEU A N 1
ATOM 771 C CA . LEU A 1 98 ? -14.025 -0.978 7.024 1.00 86.25 98 LEU A CA 1
ATOM 772 C C . LEU A 1 98 ? -14.689 -1.393 8.338 1.00 86.25 98 LEU A C 1
ATOM 774 O O . LEU A 1 98 ? -14.661 -2.566 8.710 1.00 86.25 98 LEU A O 1
ATOM 778 N N . HIS A 1 99 ? -15.347 -0.447 9.013 1.00 88.50 99 HIS A N 1
ATOM 779 C CA . HIS A 1 99 ? -16.155 -0.745 10.190 1.00 88.50 99 HIS A CA 1
ATOM 780 C C . HIS A 1 99 ? -17.215 -1.813 9.884 1.00 88.50 99 HIS A C 1
ATOM 782 O O . HIS A 1 99 ? -17.305 -2.815 10.592 1.00 88.50 99 HIS A O 1
ATOM 788 N N . SER A 1 100 ? -17.999 -1.635 8.818 1.00 84.75 100 SER A N 1
ATOM 789 C CA . SER A 1 100 ? -19.058 -2.569 8.434 1.00 84.75 100 SER A CA 1
ATOM 790 C C . SER A 1 100 ? -18.510 -3.972 8.162 1.00 84.75 100 SER A C 1
ATOM 792 O O . SER A 1 100 ? -19.025 -4.938 8.733 1.00 84.75 100 SER A O 1
ATOM 794 N N . ALA A 1 101 ? -17.438 -4.065 7.369 1.00 84.31 101 ALA A N 1
ATOM 795 C CA . ALA A 1 101 ? -16.841 -5.325 6.942 1.00 84.31 101 ALA A CA 1
ATOM 796 C C . ALA A 1 101 ? -16.140 -6.088 8.079 1.00 84.31 101 ALA A C 1
ATOM 798 O O . ALA A 1 101 ? -16.236 -7.313 8.140 1.00 84.31 101 ALA A O 1
ATOM 799 N N . CYS A 1 102 ? -15.441 -5.386 8.977 1.00 88.06 102 CYS A N 1
ATOM 800 C CA . CYS A 1 102 ? -14.522 -6.025 9.926 1.00 88.06 102 CYS A CA 1
ATOM 801 C C . CYS A 1 102 ? -14.932 -5.889 11.399 1.00 88.06 102 CYS A C 1
ATOM 803 O O . CYS A 1 102 ? -14.561 -6.737 12.208 1.00 88.06 102 CYS A O 1
ATOM 805 N N . PHE A 1 103 ? -15.689 -4.851 11.770 1.00 90.44 103 PHE A N 1
ATOM 806 C CA . PHE A 1 103 ? -15.881 -4.467 13.177 1.00 90.44 103 PHE A CA 1
ATOM 807 C C . PHE A 1 103 ? -17.342 -4.353 13.625 1.00 90.44 103 PHE A C 1
ATOM 809 O O . PHE A 1 103 ? -17.595 -4.292 14.825 1.00 90.44 103 PHE A O 1
ATOM 816 N N . SER A 1 104 ? -18.322 -4.411 12.720 1.00 88.19 104 SER A N 1
ATOM 817 C CA . SER A 1 104 ? -19.756 -4.321 13.055 1.00 88.19 104 SER A CA 1
ATOM 818 C C . SER A 1 104 ? -20.213 -5.389 14.064 1.00 88.19 104 SER A C 1
ATOM 820 O O . SER A 1 104 ? -21.070 -5.153 14.919 1.00 88.19 104 SER A O 1
ATOM 822 N N . GLY A 1 105 ? -19.591 -6.568 14.012 1.00 88.81 105 GLY A N 1
ATOM 823 C CA . GLY A 1 105 ? -19.784 -7.657 14.966 1.00 88.81 105 GLY A CA 1
ATOM 824 C C . GLY A 1 105 ? -19.087 -7.456 16.314 1.00 88.81 105 GLY A C 1
ATOM 825 O O . GLY A 1 105 ? -19.450 -8.140 17.263 1.00 88.81 105 GLY A O 1
ATOM 826 N N . LEU A 1 106 ? -18.178 -6.491 16.440 1.00 92.06 106 LEU A N 1
ATOM 827 C CA . LEU A 1 106 ? -17.292 -6.306 17.595 1.00 92.06 106 LEU A CA 1
ATOM 828 C C . LEU A 1 106 ? -17.586 -5.038 18.407 1.00 92.06 106 LEU A C 1
ATOM 830 O O . LEU A 1 106 ? -17.052 -4.897 19.499 1.00 92.06 106 LEU A O 1
ATOM 834 N N . VAL A 1 107 ? -18.461 -4.148 17.935 1.00 91.25 107 VAL A N 1
ATOM 835 C CA . VAL A 1 107 ? -18.920 -2.965 18.688 1.00 91.25 107 VAL A CA 1
ATOM 836 C C . VAL A 1 107 ? -20.437 -2.992 18.917 1.00 91.25 107 VAL A C 1
ATOM 838 O O . VAL A 1 107 ? -21.163 -3.782 18.298 1.00 91.25 107 VAL A O 1
ATOM 841 N N . SER A 1 108 ? -20.916 -2.198 19.879 1.00 87.88 108 SER A N 1
ATOM 842 C CA . SER A 1 108 ? -22.332 -2.124 20.287 1.00 87.88 108 SER A CA 1
ATOM 843 C C . SER A 1 108 ? -23.113 -0.993 19.608 1.00 87.88 108 SER A C 1
ATOM 845 O O . SER A 1 108 ? -24.344 -1.029 19.570 1.00 87.88 108 SER A O 1
ATOM 847 N N . TRP A 1 109 ? -22.411 -0.009 19.053 1.00 88.06 109 TRP A N 1
ATOM 848 C CA . TRP A 1 109 ? -22.973 1.119 18.320 1.00 88.06 109 TRP A CA 1
ATOM 849 C C . TRP A 1 109 ? -22.927 0.872 16.808 1.00 88.06 109 TRP A C 1
ATOM 851 O O . TRP A 1 109 ? -22.261 -0.036 16.311 1.00 88.06 109 TRP A O 1
ATOM 861 N N . LYS A 1 110 ? -23.684 1.677 16.064 1.00 82.62 110 LYS A N 1
ATOM 862 C CA . LYS A 1 110 ? -23.594 1.754 14.604 1.00 82.62 110 LYS A CA 1
ATOM 863 C C . LYS A 1 110 ? -22.914 3.066 14.266 1.00 82.62 110 LYS A C 1
ATOM 865 O O . LYS A 1 110 ? -23.303 4.078 14.837 1.00 82.62 110 LYS A O 1
ATOM 870 N N . MET A 1 111 ? -21.934 3.041 13.366 1.00 77.38 111 MET A N 1
ATOM 871 C CA . MET A 1 111 ? -21.233 4.254 12.950 1.00 77.38 111 MET A CA 1
ATOM 872 C C . MET A 1 111 ? -22.244 5.237 12.355 1.00 77.38 111 MET A C 1
ATOM 874 O O . MET A 1 111 ? -22.867 4.943 11.333 1.00 77.38 111 MET A O 1
ATOM 878 N N . SER A 1 112 ? -22.466 6.350 13.047 1.00 67.00 112 SER A N 1
ATOM 879 C CA . SER A 1 112 ? -23.530 7.306 12.763 1.00 67.00 112 SER A CA 1
ATOM 880 C C . SER A 1 112 ? -22.900 8.641 12.370 1.00 67.00 112 SER A C 1
ATOM 882 O O . SER A 1 112 ? -22.246 9.299 13.173 1.00 67.00 112 SER A O 1
ATOM 884 N N . GLY A 1 113 ? -23.037 9.042 11.098 1.00 57.22 113 GLY A N 1
ATOM 885 C CA . GLY A 1 113 ? -22.460 10.321 10.652 1.00 57.22 113 GLY A CA 1
ATOM 886 C C . GLY A 1 113 ? -22.213 10.534 9.158 1.00 57.22 113 GLY A C 1
ATOM 887 O O . GLY A 1 113 ? -21.945 11.666 8.772 1.00 57.22 113 GLY A O 1
ATOM 888 N N . LEU A 1 114 ? -22.332 9.517 8.299 1.00 52.25 114 LEU A N 1
ATOM 889 C CA . LEU A 1 114 ? -22.045 9.647 6.855 1.00 52.25 114 LEU A CA 1
ATOM 890 C C . LEU A 1 114 ? -23.231 9.318 5.934 1.00 52.25 114 LEU A C 1
ATOM 892 O O . LEU A 1 114 ? -23.082 9.250 4.719 1.00 52.25 114 LEU A O 1
ATOM 896 N N . GLU A 1 115 ? -24.448 9.249 6.483 1.00 49.69 115 GLU A N 1
ATOM 897 C CA . GLU A 1 115 ? -25.697 9.243 5.695 1.00 49.69 115 GLU A CA 1
ATOM 898 C C . GLU A 1 115 ? -25.921 10.566 4.916 1.00 49.69 115 GLU A C 1
ATOM 900 O O . GLU A 1 115 ? -26.813 10.661 4.077 1.00 49.69 115 GLU A O 1
ATOM 905 N N . MET A 1 116 ? -25.075 11.582 5.134 1.00 43.25 116 MET A N 1
ATOM 906 C CA . MET A 1 116 ? -25.179 12.925 4.545 1.00 43.25 116 MET A CA 1
ATOM 907 C C . MET A 1 116 ? -24.800 13.029 3.055 1.00 43.25 116 MET A C 1
ATOM 909 O O . MET A 1 116 ? -24.922 14.114 2.489 1.00 43.25 116 MET A O 1
ATOM 913 N N . ALA A 1 117 ? -24.379 11.943 2.396 1.00 46.91 117 ALA A N 1
ATOM 914 C CA . ALA A 1 117 ? -24.025 11.952 0.968 1.00 46.91 117 ALA A CA 1
ATOM 915 C C . ALA A 1 117 ? -24.894 11.036 0.083 1.00 46.91 117 ALA A C 1
ATOM 917 O O . ALA A 1 117 ? -24.537 10.783 -1.062 1.00 46.91 117 ALA A O 1
ATOM 918 N N . GLY A 1 118 ? -26.035 10.540 0.577 1.00 46.22 118 GLY A N 1
ATOM 919 C CA . GLY A 1 118 ? -27.068 9.905 -0.261 1.00 46.22 118 GLY A CA 1
ATOM 920 C C . GLY A 1 118 ? -26.731 8.542 -0.889 1.00 46.22 118 GLY A C 1
ATOM 921 O O . GLY A 1 118 ? -27.609 7.940 -1.498 1.00 46.22 118 GLY A O 1
ATOM 922 N N . GLU A 1 119 ? -25.518 8.019 -0.710 1.00 47.75 119 GLU A N 1
ATOM 923 C CA . GLU A 1 119 ? -25.075 6.743 -1.287 1.00 47.75 119 GLU A CA 1
ATOM 924 C C . GLU A 1 119 ? -24.262 5.922 -0.275 1.00 47.75 119 GLU A C 1
ATOM 926 O O . GLU A 1 119 ? -23.142 5.505 -0.554 1.00 47.75 119 GLU A O 1
ATOM 931 N N . VAL A 1 120 ? -24.791 5.681 0.930 1.00 49.16 120 VAL A N 1
ATOM 932 C CA . VAL A 1 120 ? -24.234 4.601 1.763 1.00 49.16 120 VAL A CA 1
ATOM 933 C C . VAL A 1 120 ? -24.668 3.290 1.104 1.00 49.16 120 VAL A C 1
ATOM 935 O O . VAL A 1 120 ? -25.875 3.021 1.058 1.00 49.16 120 VAL A O 1
ATOM 938 N N . PRO A 1 121 ? -23.746 2.483 0.544 1.00 53.28 121 PRO A N 1
ATOM 939 C CA . PRO A 1 121 ? -24.122 1.222 -0.068 1.00 53.28 121 PRO A CA 1
ATOM 940 C C . PRO A 1 121 ? -24.795 0.345 0.997 1.00 53.28 121 PRO A C 1
ATOM 942 O O . PRO A 1 121 ? -24.370 0.373 2.157 1.00 53.28 121 PRO A O 1
ATOM 945 N N . PRO A 1 122 ? -25.838 -0.426 0.648 1.00 53.44 122 PRO A N 1
ATOM 946 C CA . PRO A 1 122 ? -26.454 -1.351 1.590 1.00 53.44 122 PRO A CA 1
ATOM 947 C C . PRO A 1 122 ? -25.380 -2.251 2.235 1.00 53.44 122 PRO A C 1
ATOM 949 O O . PRO A 1 122 ? -24.372 -2.533 1.593 1.00 53.44 122 PRO A O 1
ATOM 952 N N . PRO A 1 123 ? -25.569 -2.745 3.472 1.00 50.12 123 PRO A N 1
ATOM 953 C CA . PRO A 1 123 ? -24.597 -3.609 4.162 1.00 50.12 123 PRO A CA 1
ATOM 954 C C . PRO A 1 123 ? -24.153 -4.836 3.344 1.00 50.12 123 PRO A C 1
ATOM 956 O O . PRO A 1 123 ? -23.061 -5.357 3.531 1.00 50.12 123 PRO A O 1
ATOM 959 N N . GLU A 1 124 ? -24.991 -5.270 2.401 1.00 46.88 124 GLU A N 1
ATOM 960 C CA . GLU A 1 124 ? -24.733 -6.342 1.431 1.00 46.88 124 GLU A CA 1
ATOM 961 C C . GLU A 1 124 ? -23.687 -5.974 0.357 1.00 46.88 124 GLU A C 1
ATOM 963 O O . GLU A 1 124 ? -23.195 -6.857 -0.339 1.00 46.88 124 GLU A O 1
ATOM 968 N N . ALA A 1 125 ? -23.324 -4.694 0.242 1.00 52.12 125 ALA A N 1
ATOM 969 C CA . ALA A 1 125 ? -22.317 -4.144 -0.666 1.00 52.12 125 ALA A CA 1
ATOM 970 C C . ALA A 1 125 ? -20.969 -3.845 0.024 1.00 52.12 125 ALA A C 1
ATOM 972 O O . ALA A 1 125 ? -20.038 -3.369 -0.629 1.00 52.12 125 ALA A O 1
ATOM 973 N N . ALA A 1 126 ? -20.833 -4.133 1.326 1.00 54.28 126 ALA A N 1
ATOM 974 C CA . ALA A 1 126 ? -19.544 -4.121 2.012 1.00 54.28 126 ALA A CA 1
ATOM 975 C C . ALA A 1 126 ? -18.737 -5.360 1.582 1.00 54.28 126 ALA A C 1
ATOM 977 O O . ALA A 1 126 ? -18.813 -6.430 2.186 1.00 54.28 126 ALA A O 1
ATOM 978 N N . HIS A 1 127 ? -18.006 -5.233 0.477 1.00 61.97 127 HIS A N 1
ATOM 979 C CA . HIS A 1 127 ? -17.119 -6.273 -0.033 1.00 61.97 127 HIS A CA 1
ATOM 980 C C . HIS A 1 127 ? -15.672 -5.985 0.358 1.00 61.97 127 HIS A C 1
ATOM 982 O O . HIS A 1 127 ? -15.256 -4.834 0.445 1.00 61.97 127 HIS A O 1
ATOM 988 N N . PHE A 1 128 ? -14.911 -7.052 0.579 1.00 57.19 128 PHE A N 1
ATOM 989 C CA . PHE A 1 128 ? -13.466 -6.993 0.748 1.00 57.19 128 PHE A CA 1
ATOM 990 C C . PHE A 1 128 ? -12.791 -7.154 -0.629 1.00 57.19 128 PHE A C 1
ATOM 992 O O . PHE A 1 128 ? -13.149 -8.094 -1.348 1.00 57.19 128 PHE A O 1
ATOM 999 N N . PRO A 1 129 ? -11.830 -6.295 -1.016 1.00 63.75 129 PRO A N 1
ATOM 1000 C CA . PRO A 1 129 ? -11.367 -5.115 -0.299 1.00 63.75 129 PRO A CA 1
ATOM 1001 C C . PRO A 1 129 ? -12.330 -3.925 -0.428 1.00 63.75 129 PRO A C 1
ATOM 1003 O O . PRO A 1 129 ? -12.819 -3.595 -1.512 1.00 63.75 129 PRO A O 1
ATOM 1006 N N . VAL A 1 130 ? -12.534 -3.264 0.704 1.00 66.19 130 VAL A N 1
ATOM 1007 C CA . VAL A 1 130 ? -13.330 -2.056 0.929 1.00 66.19 130 VAL A CA 1
ATOM 1008 C C . VAL A 1 130 ? -12.904 -0.873 0.043 1.00 66.19 130 VAL A C 1
ATOM 1010 O O . VAL A 1 130 ? -13.747 -0.058 -0.355 1.00 66.19 130 VAL A O 1
ATOM 1013 N N . GLY A 1 131 ? -11.613 -0.775 -0.288 1.00 59.09 131 GLY A N 1
ATOM 1014 C CA . GLY A 1 131 ? -11.065 0.305 -1.115 1.00 59.09 131 GLY A CA 1
ATOM 1015 C C . GLY A 1 131 ? -11.490 0.280 -2.592 1.00 59.09 131 GLY A C 1
ATOM 1016 O O . GLY A 1 131 ? -11.327 1.279 -3.293 1.00 59.09 131 GLY A O 1
ATOM 1017 N N . LEU A 1 132 ? -12.056 -0.826 -3.095 1.00 64.94 132 LEU A N 1
ATOM 1018 C CA . LEU A 1 132 ? -12.405 -0.976 -4.512 1.00 64.94 132 LEU A CA 1
ATOM 1019 C C . LEU A 1 132 ? -13.899 -0.755 -4.762 1.00 64.94 132 LEU A C 1
ATOM 1021 O O . LEU A 1 132 ? -14.724 -1.648 -4.607 1.00 64.94 132 LEU A O 1
ATOM 1025 N N . VAL A 1 133 ? -14.245 0.444 -5.236 1.00 55.88 133 VAL A N 1
ATOM 1026 C CA . VAL A 1 133 ? -15.649 0.848 -5.425 1.00 55.88 133 VAL A CA 1
ATOM 1027 C C . VAL A 1 133 ? -16.300 0.192 -6.657 1.00 55.88 133 VAL A C 1
ATOM 1029 O O . VAL A 1 133 ? -17.522 0.105 -6.707 1.00 55.88 133 VAL A O 1
ATOM 1032 N N . HIS A 1 134 ? -15.548 -0.220 -7.692 1.00 50.47 134 HIS A N 1
ATOM 1033 C CA . HIS A 1 134 ? -16.114 -0.360 -9.055 1.00 50.47 134 HIS A CA 1
ATOM 1034 C C . HIS A 1 134 ? -15.693 -1.587 -9.895 1.00 50.47 134 HIS A C 1
ATOM 1036 O O . HIS A 1 134 ? -15.949 -1.594 -11.101 1.00 50.47 134 HIS A O 1
ATOM 1042 N N . ARG A 1 135 ? -15.068 -2.644 -9.353 1.00 52.03 135 ARG A N 1
ATOM 1043 C CA . ARG A 1 135 ? -14.638 -3.780 -10.204 1.00 52.03 135 ARG A CA 1
ATOM 1044 C C . ARG A 1 135 ? -15.124 -5.139 -9.718 1.00 52.03 135 ARG A C 1
ATOM 1046 O O . ARG A 1 135 ? -14.961 -5.499 -8.562 1.00 52.03 135 ARG A O 1
ATOM 1053 N N . ARG A 1 136 ? -15.703 -5.904 -10.654 1.00 50.28 136 ARG A N 1
ATOM 1054 C CA . ARG A 1 136 ? -16.010 -7.329 -10.483 1.00 50.28 136 ARG A CA 1
ATOM 1055 C C . ARG A 1 136 ? -14.700 -8.079 -10.237 1.00 50.28 136 ARG A C 1
ATOM 1057 O O . ARG A 1 136 ? -13.780 -7.993 -11.047 1.00 50.28 136 ARG A O 1
ATOM 1064 N N . PHE A 1 137 ? -14.640 -8.775 -9.110 1.00 55.53 137 PHE A N 1
ATOM 1065 C CA . PHE A 1 137 ? -13.484 -9.532 -8.653 1.00 55.53 137 PHE A CA 1
ATOM 1066 C C . PHE A 1 137 ? -13.377 -10.873 -9.383 1.00 55.53 137 PHE A C 1
ATOM 1068 O O . PHE A 1 137 ? -14.349 -11.622 -9.449 1.00 55.53 137 PHE A O 1
ATOM 1075 N N . ASP A 1 138 ? -12.181 -11.201 -9.861 1.00 54.47 138 ASP A N 1
ATOM 1076 C CA . ASP A 1 138 ? -11.790 -12.584 -10.150 1.00 54.47 138 ASP A CA 1
ATOM 1077 C C . ASP A 1 138 ? -10.468 -12.870 -9.442 1.00 54.47 138 ASP A C 1
ATOM 1079 O O . ASP A 1 138 ? -9.406 -12.534 -9.954 1.00 54.47 138 ASP A O 1
ATOM 1083 N N . ILE A 1 139 ? -10.531 -13.455 -8.246 1.00 52.31 139 ILE A N 1
ATOM 1084 C CA . ILE A 1 139 ? -9.370 -13.735 -7.381 1.00 52.31 139 ILE A CA 1
ATOM 1085 C C . ILE A 1 139 ? -8.280 -14.555 -8.106 1.00 52.31 139 ILE A C 1
ATOM 1087 O O . ILE A 1 139 ? -7.120 -14.546 -7.696 1.00 52.31 139 ILE A O 1
ATOM 1091 N N . ASN A 1 140 ? -8.622 -15.232 -9.206 1.00 50.56 140 ASN A N 1
ATOM 1092 C CA . ASN A 1 140 ? -7.699 -16.071 -9.968 1.00 50.56 140 ASN A CA 1
ATOM 1093 C C . ASN A 1 140 ? -7.065 -15.352 -11.174 1.00 50.56 140 ASN A C 1
ATOM 1095 O O . ASN A 1 140 ? -6.291 -15.961 -11.915 1.00 50.56 140 ASN A O 1
ATOM 1099 N N . GLY A 1 141 ? -7.369 -14.068 -11.381 1.00 51.94 141 GLY A N 1
ATOM 1100 C CA . GLY A 1 141 ? -6.886 -13.288 -12.515 1.00 51.94 141 GLY A CA 1
ATOM 1101 C C . GLY A 1 141 ? -5.396 -12.909 -12.405 1.00 51.94 141 GLY A C 1
ATOM 1102 O O . GLY A 1 141 ? -4.983 -12.321 -11.402 1.00 51.94 141 GLY A O 1
ATOM 1103 N N . PRO A 1 142 ? -4.571 -13.147 -13.442 1.00 43.91 142 PRO A N 1
ATOM 1104 C CA . PRO A 1 142 ? -3.143 -12.801 -13.438 1.00 43.91 142 PRO A CA 1
ATOM 1105 C C . PRO A 1 142 ? -2.845 -11.286 -13.417 1.00 43.91 142 PRO A C 1
ATOM 1107 O O . PRO A 1 142 ? -1.709 -10.895 -13.155 1.00 43.91 142 PRO A O 1
ATOM 1110 N N . SER A 1 143 ? -3.841 -10.420 -13.641 1.00 51.75 143 SER A N 1
ATOM 1111 C CA . SER A 1 143 ? -3.697 -8.955 -13.704 1.00 51.75 143 SER A CA 1
ATOM 1112 C C . SER A 1 143 ? -3.892 -8.209 -12.374 1.00 51.75 143 SER A C 1
ATOM 1114 O O . SER A 1 143 ? -3.908 -6.983 -12.348 1.00 51.75 143 SER A O 1
ATOM 1116 N N . GLN A 1 144 ? -3.994 -8.904 -11.239 1.00 60.50 144 GLN A N 1
ATOM 1117 C CA . GLN A 1 144 ? -4.405 -8.293 -9.966 1.00 60.50 144 GLN A CA 1
ATOM 1118 C C . GLN A 1 144 ? -3.255 -7.858 -9.041 1.00 60.50 144 GLN A C 1
ATOM 1120 O O . GLN A 1 144 ? -3.295 -8.060 -7.826 1.00 60.50 144 GLN A O 1
ATOM 1125 N N . VAL A 1 145 ? -2.220 -7.219 -9.593 1.00 58.69 145 VAL A N 1
ATOM 1126 C CA . VAL A 1 145 ? -1.132 -6.640 -8.778 1.00 58.69 145 VAL A CA 1
ATOM 1127 C C . VAL A 1 145 ? -1.661 -5.521 -7.876 1.00 58.69 145 VAL A C 1
ATOM 1129 O O . VAL A 1 145 ? -1.343 -5.517 -6.689 1.00 58.69 145 VAL A O 1
ATOM 1132 N N . ALA A 1 146 ? -2.537 -4.657 -8.400 1.00 59.09 146 ALA A N 1
ATOM 1133 C CA . ALA A 1 146 ? -3.190 -3.603 -7.623 1.00 59.09 146 ALA A CA 1
ATOM 1134 C C . ALA A 1 146 ? -4.038 -4.171 -6.471 1.00 59.09 146 ALA A C 1
ATOM 1136 O O . ALA A 1 146 ? -4.040 -3.625 -5.371 1.00 59.09 146 ALA A O 1
ATOM 1137 N N . LEU A 1 147 ? -4.700 -5.320 -6.678 1.00 64.06 147 LEU A N 1
ATOM 1138 C CA . LEU A 1 147 ? -5.500 -5.958 -5.630 1.00 64.06 147 LEU A CA 1
ATOM 1139 C C . LEU A 1 147 ? -4.633 -6.389 -4.445 1.00 64.06 147 LEU A C 1
ATOM 1141 O O . LEU A 1 147 ? -5.040 -6.219 -3.303 1.00 64.06 147 LEU A O 1
ATOM 1145 N N . ARG A 1 148 ? -3.424 -6.911 -4.692 1.00 68.06 148 ARG A N 1
ATOM 1146 C CA . ARG A 1 148 ? -2.508 -7.284 -3.603 1.00 68.06 148 ARG A CA 1
ATOM 1147 C C . ARG A 1 148 ? -2.088 -6.080 -2.760 1.00 68.06 148 ARG A C 1
ATOM 1149 O O . ARG A 1 148 ? -1.908 -6.256 -1.560 1.00 68.06 148 ARG A O 1
ATOM 1156 N N . GLY A 1 149 ? -1.968 -4.896 -3.367 1.00 71.56 149 GLY A N 1
ATOM 1157 C CA . GLY A 1 149 ? -1.717 -3.642 -2.650 1.00 71.56 149 GLY A CA 1
ATOM 1158 C C . GLY A 1 149 ? -2.841 -3.328 -1.664 1.00 71.56 149 GLY A C 1
ATOM 1159 O O . GLY A 1 149 ? -2.605 -3.264 -0.459 1.00 71.56 149 GLY A O 1
ATOM 1160 N N . PHE A 1 150 ? -4.083 -3.264 -2.155 1.00 75.75 150 PHE A N 1
ATOM 1161 C CA . PHE A 1 150 ? -5.258 -3.009 -1.314 1.00 75.75 150 PHE A CA 1
ATOM 1162 C C . PHE A 1 150 ? -5.479 -4.083 -0.244 1.00 75.75 150 PHE A C 1
ATOM 1164 O O . PHE A 1 150 ? -5.693 -3.743 0.912 1.00 75.75 150 PHE A O 1
ATOM 1171 N N . LEU A 1 151 ? -5.384 -5.370 -0.589 1.00 78.69 151 LEU A N 1
ATOM 1172 C CA . LEU A 1 151 ? -5.556 -6.463 0.375 1.00 78.69 151 LEU A CA 1
ATOM 1173 C C . LEU A 1 151 ? -4.507 -6.408 1.491 1.00 78.69 151 LEU A C 1
ATOM 1175 O O . LEU A 1 151 ? -4.847 -6.570 2.660 1.00 78.69 151 LEU A O 1
ATOM 1179 N N . GLY A 1 152 ? -3.241 -6.172 1.130 1.00 81.06 152 GLY A N 1
ATOM 1180 C CA . GLY A 1 152 ? -2.155 -6.047 2.099 1.00 81.06 152 GLY A CA 1
ATOM 1181 C C . GLY A 1 152 ? -2.347 -4.843 3.018 1.00 81.06 152 GLY A C 1
ATOM 1182 O O . GLY A 1 152 ? -2.182 -4.966 4.230 1.00 81.06 152 GLY A O 1
ATOM 1183 N N . LEU A 1 153 ? -2.758 -3.703 2.458 1.00 86.62 153 LEU A N 1
ATOM 1184 C CA . LEU A 1 153 ? -3.094 -2.507 3.224 1.00 86.62 153 LEU A CA 1
ATOM 1185 C C . LEU A 1 153 ? -4.253 -2.766 4.198 1.00 86.62 153 LEU A C 1
ATOM 1187 O O . LEU A 1 153 ? -4.126 -2.441 5.377 1.00 86.62 153 LEU A O 1
ATOM 1191 N N . GLU A 1 154 ? -5.359 -3.362 3.741 1.00 88.44 154 GLU A N 1
ATOM 1192 C CA . GLU A 1 154 ? -6.518 -3.642 4.602 1.00 88.44 154 GLU A CA 1
ATOM 1193 C C . GLU A 1 154 ? -6.180 -4.634 5.703 1.00 88.44 154 GLU A C 1
ATOM 1195 O O . GLU A 1 154 ? -6.557 -4.412 6.850 1.00 88.44 154 GLU A O 1
ATOM 1200 N N . GLU A 1 155 ? -5.432 -5.696 5.397 1.00 88.81 155 GLU A N 1
ATOM 1201 C CA . GLU A 1 155 ? -4.985 -6.644 6.416 1.00 88.81 155 GLU A CA 1
ATOM 1202 C C . GLU A 1 155 ? -4.157 -5.935 7.496 1.00 88.81 155 GLU A C 1
ATOM 1204 O O . GLU A 1 155 ? -4.415 -6.101 8.693 1.00 88.81 155 GLU A O 1
ATOM 1209 N N . GLN A 1 156 ? -3.177 -5.124 7.087 1.00 90.44 156 GLN A N 1
ATOM 1210 C CA . GLN A 1 156 ? -2.332 -4.372 8.013 1.00 90.44 156 GLN A CA 1
ATOM 1211 C C . GLN A 1 156 ? -3.153 -3.379 8.845 1.00 90.44 156 GLN A C 1
ATOM 1213 O O . GLN A 1 156 ? -2.959 -3.294 10.060 1.00 90.44 156 GLN A O 1
ATOM 1218 N N . LEU A 1 157 ? -4.099 -2.677 8.217 1.00 92.50 157 LEU A N 1
ATOM 1219 C CA . LEU A 1 157 ? -4.974 -1.712 8.875 1.00 92.50 157 LEU A CA 1
ATOM 1220 C C . LEU A 1 157 ? -5.899 -2.392 9.888 1.00 92.50 157 LEU A C 1
ATOM 1222 O O . LEU A 1 157 ? -5.949 -1.969 11.039 1.00 92.50 157 LEU A O 1
ATOM 1226 N N . VAL A 1 158 ? -6.573 -3.482 9.512 1.00 92.50 158 VAL A N 1
ATOM 1227 C CA . VAL A 1 158 ? -7.461 -4.248 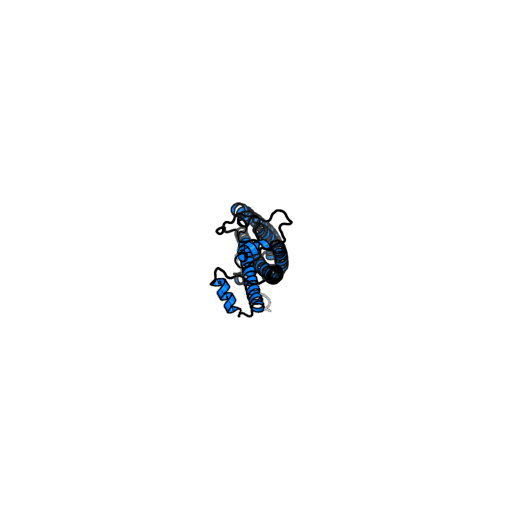10.402 1.00 92.50 158 VAL A CA 1
ATOM 1228 C C . VAL A 1 158 ? -6.683 -4.831 11.573 1.00 92.50 158 VAL A C 1
ATOM 1230 O O . VAL A 1 158 ? -7.130 -4.741 12.719 1.00 92.50 158 VAL A O 1
ATOM 1233 N N . ARG A 1 159 ? -5.499 -5.396 11.316 1.00 93.44 159 ARG A N 1
ATOM 1234 C CA . ARG A 1 159 ? -4.630 -5.933 12.368 1.00 93.44 159 ARG A CA 1
ATOM 1235 C C . ARG A 1 159 ? -4.214 -4.835 13.341 1.00 93.44 159 ARG A C 1
ATOM 1237 O O . ARG A 1 159 ? -4.316 -5.027 14.552 1.00 93.44 159 ARG A O 1
ATOM 1244 N N . ARG A 1 160 ? -3.773 -3.685 12.826 1.00 95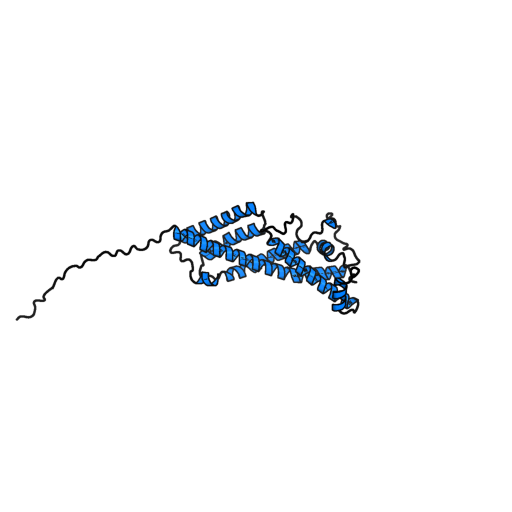.31 160 ARG A N 1
ATOM 1245 C CA . ARG A 1 160 ? -3.337 -2.564 13.660 1.00 95.31 160 ARG A CA 1
ATOM 1246 C C . ARG A 1 160 ? -4.491 -1.974 14.463 1.00 95.31 160 ARG A C 1
ATOM 1248 O O . ARG A 1 160 ? -4.333 -1.752 15.661 1.00 95.31 160 ARG A O 1
ATOM 1255 N N . MET A 1 161 ? -5.648 -1.807 13.832 1.00 95.75 161 MET A N 1
ATOM 1256 C CA . MET A 1 161 ? -6.878 -1.396 14.497 1.00 95.75 161 MET A CA 1
ATOM 1257 C C . MET A 1 161 ? -7.236 -2.347 15.628 1.00 95.75 161 MET A C 1
ATOM 1259 O O . MET A 1 161 ? -7.385 -1.911 16.759 1.00 95.75 161 MET A O 1
ATOM 1263 N N . THR A 1 162 ? -7.275 -3.651 15.366 1.00 95.50 162 THR A N 1
ATOM 1264 C CA . THR A 1 162 ? -7.582 -4.662 16.387 1.00 95.50 162 THR A CA 1
ATOM 1265 C C . THR A 1 162 ? -6.644 -4.552 17.591 1.00 95.50 162 THR A C 1
ATOM 1267 O O . THR A 1 162 ? -7.112 -4.526 18.722 1.00 95.50 162 THR A O 1
ATOM 1270 N N . GLN A 1 163 ? -5.336 -4.395 17.369 1.00 96.75 163 GLN A N 1
ATOM 1271 C CA . GLN A 1 163 ? -4.369 -4.198 18.457 1.00 96.75 163 GLN A CA 1
ATOM 1272 C C . GLN A 1 163 ? -4.642 -2.928 19.274 1.00 96.75 163 GLN A C 1
ATOM 1274 O O . GLN A 1 163 ? -4.554 -2.958 20.500 1.00 96.75 163 GLN A O 1
ATOM 1279 N N . MET A 1 164 ? -4.966 -1.813 18.612 1.00 97.50 164 MET A N 1
ATOM 1280 C CA . MET A 1 164 ? -5.300 -0.561 19.296 1.00 97.50 164 MET A CA 1
ATOM 1281 C C . MET A 1 164 ? -6.597 -0.681 20.104 1.00 97.50 164 MET A C 1
ATOM 1283 O O . MET A 1 164 ? -6.642 -0.219 21.238 1.00 97.50 164 MET A O 1
ATOM 1287 N N . LEU A 1 165 ? -7.619 -1.335 19.548 1.00 96.88 165 LEU A N 1
ATOM 1288 C CA . LEU A 1 165 ? -8.904 -1.565 20.214 1.00 96.88 165 LEU A CA 1
ATOM 1289 C C . LEU A 1 165 ? -8.733 -2.423 21.470 1.00 96.88 165 LEU A C 1
ATOM 1291 O O . LEU A 1 165 ? -9.282 -2.098 22.514 1.00 96.88 165 LEU A O 1
ATOM 1295 N N . ILE A 1 166 ? -7.926 -3.483 21.385 1.00 97.06 166 ILE A N 1
ATOM 1296 C CA . ILE A 1 166 ? -7.603 -4.350 22.524 1.00 97.06 166 ILE A CA 1
ATOM 1297 C C . ILE A 1 166 ? -6.860 -3.578 23.611 1.00 97.06 166 ILE A C 1
ATOM 1299 O O . ILE A 1 166 ? -7.175 -3.724 24.789 1.00 97.06 166 ILE A O 1
ATOM 1303 N N . ALA A 1 167 ? -5.880 -2.757 23.229 1.00 97.06 167 ALA A N 1
ATOM 1304 C CA . ALA A 1 167 ? -5.139 -1.941 24.182 1.00 97.06 167 ALA A CA 1
ATOM 1305 C C . ALA A 1 167 ? -6.042 -0.910 24.879 1.00 97.06 167 ALA A C 1
ATOM 1307 O O . ALA A 1 167 ? -5.921 -0.721 26.086 1.00 97.06 167 ALA A O 1
ATOM 1308 N N . GLU A 1 168 ? -6.951 -0.271 24.142 1.00 96.88 168 GLU A N 1
ATOM 1309 C CA . GLU A 1 168 ? -7.889 0.701 24.706 1.00 96.88 168 GLU A CA 1
ATOM 1310 C C . GLU A 1 168 ? -8.911 0.029 25.635 1.00 96.88 168 GLU A C 1
ATOM 1312 O O . GLU A 1 168 ? -9.083 0.458 26.772 1.00 96.88 168 GLU A O 1
ATOM 1317 N N . ASP A 1 169 ? -9.513 -1.085 25.210 1.00 95.50 169 ASP A N 1
ATOM 1318 C CA . ASP A 1 169 ? -10.475 -1.841 26.020 1.00 95.50 169 ASP A CA 1
ATOM 1319 C C . ASP A 1 169 ? -9.825 -2.398 27.299 1.00 95.50 169 ASP A C 1
ATOM 1321 O O . ASP A 1 169 ? -10.444 -2.399 28.362 1.00 95.50 169 ASP A O 1
ATOM 1325 N N . ALA A 1 170 ? -8.542 -2.779 27.246 1.00 96.19 170 ALA A N 1
ATOM 1326 C CA . ALA A 1 170 ? -7.762 -3.176 28.422 1.00 96.19 170 ALA A CA 1
ATOM 1327 C C . ALA A 1 170 ? -7.613 -2.036 29.439 1.00 96.19 170 ALA A C 1
ATOM 1329 O O . ALA A 1 170 ? -7.688 -2.265 30.648 1.00 96.19 170 ALA A O 1
ATOM 1330 N N . ILE A 1 171 ? -7.404 -0.806 28.959 1.00 95.06 171 ILE A N 1
ATOM 1331 C CA . ILE A 1 171 ? -7.294 0.387 29.805 1.00 95.06 171 ILE A CA 1
ATOM 1332 C C . ILE A 1 171 ? -8.650 0.708 30.440 1.00 95.06 171 ILE A C 1
ATOM 1334 O O . ILE A 1 171 ? -8.711 0.957 31.644 1.00 95.06 171 ILE A O 1
ATOM 1338 N N . GLU A 1 172 ? -9.730 0.671 29.659 1.00 93.69 172 GLU A N 1
ATOM 1339 C CA . GLU A 1 172 ? -11.077 1.006 30.133 1.00 93.69 172 GLU A CA 1
ATOM 1340 C C . GLU A 1 172 ? -11.632 -0.029 31.121 1.00 93.69 172 GLU A C 1
ATOM 1342 O O . GLU A 1 172 ? -12.240 0.331 32.131 1.00 93.69 172 GLU A O 1
ATOM 1347 N N . THR A 1 173 ? -11.407 -1.319 30.862 1.00 94.06 173 THR A N 1
ATOM 1348 C CA . THR A 1 173 ? -11.969 -2.421 31.664 1.00 94.06 173 THR A CA 1
ATOM 1349 C C . THR A 1 173 ? -11.033 -2.924 32.764 1.00 94.06 173 THR A C 1
ATOM 1351 O O . THR A 1 173 ? -11.458 -3.710 33.613 1.00 94.06 173 THR A O 1
ATOM 1354 N N . LEU A 1 174 ? -9.770 -2.479 32.773 1.00 95.00 174 LEU A N 1
ATOM 1355 C CA . LEU A 1 174 ? -8.696 -2.976 33.647 1.00 95.00 174 LEU A CA 1
ATOM 1356 C C . LEU A 1 174 ? -8.427 -4.484 33.495 1.00 95.00 174 LEU A C 1
ATOM 1358 O O . LEU A 1 174 ? -7.918 -5.139 34.411 1.00 95.00 174 LEU A O 1
ATOM 1362 N N . VAL A 1 175 ? -8.766 -5.045 32.336 1.00 95.50 175 VAL A N 1
ATOM 1363 C CA . VAL A 1 175 ? -8.531 -6.445 31.987 1.00 95.50 175 VAL A CA 1
ATOM 1364 C C . VAL A 1 175 ? -7.213 -6.566 31.210 1.00 95.50 175 VAL A C 1
ATOM 1366 O O . VAL A 1 175 ? -6.930 -5.732 30.353 1.00 95.50 175 VAL A O 1
ATOM 1369 N N . PRO A 1 176 ? -6.385 -7.602 31.449 1.00 96.25 176 PRO A N 1
ATOM 1370 C CA . PRO A 1 176 ? -5.162 -7.802 30.675 1.00 96.25 176 PRO A CA 1
ATOM 1371 C C . PRO A 1 176 ? -5.434 -7.981 29.166 1.00 96.25 176 PRO A C 1
ATOM 1373 O O . PRO A 1 176 ? -6.345 -8.742 28.818 1.00 96.25 176 PRO A O 1
ATOM 1376 N N . PRO A 1 177 ? -4.609 -7.396 28.271 1.00 95.44 177 PRO A N 1
ATOM 1377 C CA . PRO A 1 177 ? -4.766 -7.518 26.817 1.00 95.44 177 PRO A CA 1
ATOM 1378 C C . PRO A 1 177 ? -4.923 -8.964 26.325 1.00 95.44 177 PRO A C 1
ATOM 1380 O O . PRO A 1 177 ? -5.848 -9.256 25.575 1.00 95.44 177 PRO A O 1
ATOM 1383 N N . ASP A 1 178 ? -4.120 -9.901 26.841 1.00 96.06 178 ASP A N 1
ATOM 1384 C CA . ASP A 1 178 ? -4.170 -11.327 26.473 1.00 96.06 178 ASP A CA 1
ATOM 1385 C C . ASP A 1 178 ? -5.524 -11.999 26.766 1.00 96.06 178 ASP A C 1
ATOM 1387 O O . ASP A 1 178 ? -5.854 -13.051 26.206 1.00 96.06 178 ASP A O 1
ATOM 1391 N N . HIS A 1 179 ? -6.296 -11.464 27.719 1.00 95.38 179 HIS A N 1
ATOM 1392 C CA . HIS A 1 179 ? -7.634 -11.971 28.017 1.00 95.38 179 HIS A CA 1
ATOM 1393 C C . HIS A 1 179 ? -8.668 -11.427 27.029 1.00 95.38 179 HIS A C 1
ATOM 1395 O O . HIS A 1 179 ? -9.557 -12.171 26.608 1.00 95.38 179 HIS A O 1
ATOM 1401 N N . ILE A 1 180 ? -8.521 -10.167 26.618 1.00 94.56 180 ILE A N 1
ATOM 1402 C CA . ILE A 1 180 ? -9.358 -9.546 25.590 1.00 94.56 180 ILE A CA 1
ATOM 1403 C C . ILE A 1 180 ? -9.069 -10.190 24.231 1.00 94.56 180 ILE A C 1
ATOM 1405 O O . ILE A 1 180 ? -10.009 -10.599 23.561 1.00 94.56 180 ILE A O 1
ATOM 1409 N N . GLU A 1 181 ? -7.798 -10.400 23.867 1.00 93.81 181 GLU A N 1
ATOM 1410 C CA . GLU A 1 181 ? -7.392 -11.125 22.650 1.00 93.81 181 GLU A CA 1
ATOM 1411 C C . GLU A 1 181 ? -8.070 -12.493 22.548 1.00 93.81 181 GLU A C 1
ATOM 1413 O O . GLU A 1 181 ? -8.703 -12.810 21.538 1.00 93.81 181 GLU A O 1
ATOM 1418 N N . ARG A 1 182 ? -8.003 -13.290 23.622 1.00 94.19 182 ARG A N 1
ATOM 1419 C CA . ARG A 1 182 ? -8.705 -14.579 23.677 1.00 94.19 182 ARG A CA 1
ATOM 1420 C C . ARG A 1 182 ? -10.212 -14.412 23.560 1.00 94.19 182 ARG A C 1
ATOM 1422 O O . ARG A 1 182 ? -10.842 -15.171 22.835 1.00 94.19 182 ARG A O 1
ATOM 1429 N N . SER A 1 183 ? -10.792 -13.414 24.217 1.00 93.88 183 SER A N 1
ATOM 1430 C CA . SER A 1 183 ? -12.237 -13.174 24.165 1.00 93.88 183 SER A CA 1
ATOM 1431 C C . SER A 1 183 ? -12.713 -12.792 22.761 1.00 93.88 183 SER A C 1
ATOM 1433 O O . SER A 1 183 ? -13.719 -13.331 22.312 1.00 93.88 183 SER A O 1
ATOM 1435 N N . VAL A 1 184 ? -11.962 -11.961 22.031 1.00 92.25 184 VAL A N 1
ATOM 1436 C CA . VAL A 1 184 ? -12.248 -11.595 20.631 1.00 92.25 184 VAL A CA 1
ATOM 1437 C C . VAL A 1 184 ? -12.315 -12.834 19.731 1.00 92.25 184 VAL A C 1
ATOM 1439 O O . VAL A 1 184 ? -13.168 -12.909 18.849 1.00 92.25 184 VAL A O 1
ATOM 1442 N N . VAL A 1 185 ? -11.434 -13.815 19.951 1.00 90.69 185 VAL A N 1
ATOM 1443 C CA . VAL A 1 185 ? -11.352 -15.031 19.125 1.00 90.69 185 VAL A CA 1
ATOM 1444 C C . VAL A 1 185 ? -12.350 -16.107 19.568 1.00 90.69 185 VAL A C 1
ATOM 1446 O O . VAL A 1 185 ? -12.969 -16.769 18.735 1.00 90.69 185 VAL A O 1
ATOM 1449 N N . GLU A 1 186 ? -12.503 -16.311 20.875 1.00 93.00 186 GLU A N 1
ATOM 1450 C CA . GLU A 1 186 ? -13.217 -17.459 21.446 1.00 93.00 186 GLU A CA 1
ATOM 1451 C C . GLU A 1 186 ? -14.693 -17.159 21.746 1.00 93.00 186 GLU A C 1
ATOM 1453 O O . GLU A 1 186 ? -15.532 -18.065 21.714 1.00 93.00 186 GLU A O 1
ATOM 1458 N N . GLN A 1 187 ? -15.049 -15.902 22.027 1.00 92.62 187 GLN A N 1
ATOM 1459 C CA . GLN A 1 187 ? -16.397 -15.524 22.446 1.00 92.62 187 GLN A CA 1
ATOM 1460 C C . GLN A 1 187 ? -17.145 -14.813 21.316 1.00 92.62 187 GLN A C 1
ATOM 1462 O O . GLN A 1 187 ? -16.977 -13.623 21.071 1.00 92.62 187 GLN A O 1
ATOM 1467 N N . LYS A 1 188 ? -18.085 -15.520 20.681 1.00 87.88 188 LYS A N 1
ATOM 1468 C CA . LYS A 1 188 ? -18.923 -14.961 19.598 1.00 87.88 188 LYS A CA 1
ATOM 1469 C C . LYS A 1 188 ? -19.745 -13.730 19.999 1.00 87.88 188 LYS A C 1
ATOM 1471 O O . LYS A 1 188 ? -20.187 -12.989 19.130 1.00 87.88 188 LYS A O 1
ATOM 1476 N N . SER A 1 189 ? -20.014 -13.559 21.291 1.00 91.94 189 SER A N 1
ATOM 1477 C CA . SER A 1 189 ? -20.769 -12.430 21.839 1.00 91.94 189 SER A CA 1
ATOM 1478 C C . SER A 1 189 ? -19.881 -11.299 22.356 1.00 91.94 189 SER A C 1
ATOM 1480 O O . SER A 1 189 ? -20.420 -10.350 22.921 1.00 91.94 189 SER A O 1
ATOM 1482 N N . PHE A 1 190 ? -18.554 -11.406 22.226 1.00 94.31 190 PHE A N 1
ATOM 1483 C CA . PHE A 1 190 ? -17.641 -10.364 22.679 1.00 94.31 190 PHE A CA 1
ATOM 1484 C C . PHE A 1 190 ? -17.903 -9.053 21.937 1.00 94.31 190 PHE A C 1
ATOM 1486 O O . PHE A 1 190 ? -18.147 -9.039 20.728 1.00 94.31 190 PHE A O 1
ATOM 1493 N N . LYS A 1 191 ? -17.846 -7.953 22.685 1.00 94.75 191 LYS A N 1
ATOM 1494 C CA . LYS A 1 191 ? -17.975 -6.590 22.186 1.00 94.75 191 LYS A CA 1
ATOM 1495 C C . LYS A 1 191 ? -16.970 -5.716 22.922 1.00 94.75 191 LYS A C 1
ATOM 1497 O O . LYS A 1 191 ? -16.912 -5.778 24.146 1.00 94.75 191 LYS A O 1
ATOM 1502 N N . PHE A 1 192 ? -16.238 -4.892 22.184 1.00 94.44 192 PHE A N 1
ATOM 1503 C CA . PHE A 1 192 ? -15.431 -3.827 22.764 1.00 94.44 192 PHE A CA 1
ATOM 1504 C C . PHE A 1 192 ? -16.338 -2.803 23.454 1.00 94.44 192 PHE A C 1
ATOM 1506 O O . PHE A 1 192 ? -17.409 -2.459 22.939 1.00 94.44 192 PHE A O 1
ATOM 1513 N N . SER A 1 193 ? -15.887 -2.299 24.599 1.00 92.31 193 SER A N 1
ATOM 1514 C CA . SER A 1 193 ? -16.592 -1.321 25.436 1.00 92.31 193 SER A CA 1
ATOM 1515 C C . SER A 1 193 ? -16.282 0.133 25.067 1.00 92.31 193 SER A C 1
ATOM 1517 O O . SER A 1 193 ? -16.546 1.037 25.848 1.00 92.31 193 SER A O 1
ATOM 1519 N N . ILE A 1 194 ? -15.790 0.366 23.852 1.00 93.12 194 ILE A N 1
ATOM 1520 C CA . ILE A 1 194 ? -15.341 1.675 23.372 1.00 93.12 194 ILE A CA 1
ATOM 1521 C C . ILE A 1 194 ? -16.470 2.511 22.751 1.00 93.12 194 ILE A C 1
ATOM 1523 O O . ILE A 1 194 ? -17.412 1.986 22.141 1.00 93.12 194 ILE A O 1
ATOM 1527 N N . SER A 1 195 ? -16.334 3.836 22.820 1.00 93.56 195 SER A N 1
ATOM 1528 C CA . SER A 1 195 ? -17.235 4.772 22.139 1.00 93.56 195 SER A CA 1
ATOM 1529 C C . SER A 1 195 ? -16.966 4.868 20.627 1.00 93.56 195 SER A C 1
ATOM 1531 O O . SER A 1 195 ? -15.878 4.546 20.143 1.00 93.56 195 SER A O 1
ATOM 1533 N N . GLU A 1 196 ? -17.956 5.352 19.868 1.00 92.94 196 GLU A N 1
ATOM 1534 C CA . GLU A 1 196 ? -17.802 5.630 18.430 1.00 92.94 196 GLU A CA 1
ATOM 1535 C C . GLU A 1 196 ? -16.698 6.660 18.157 1.00 92.94 196 GLU A C 1
ATOM 1537 O O . GLU A 1 196 ? -15.881 6.484 17.253 1.00 92.94 196 GLU A O 1
ATOM 1542 N N . GLU A 1 197 ? -16.665 7.732 18.949 1.00 93.06 197 GLU A N 1
ATOM 1543 C CA . GLU A 1 197 ? -15.656 8.786 18.842 1.00 93.06 197 GLU A CA 1
ATOM 1544 C C . GLU A 1 197 ? -14.253 8.209 19.022 1.00 93.06 197 GLU A C 1
ATOM 1546 O O . GLU A 1 197 ? -13.376 8.433 18.187 1.00 93.06 197 GLU A O 1
ATOM 1551 N N . LYS A 1 198 ? -14.074 7.362 20.042 1.00 95.00 198 LYS A N 1
ATOM 1552 C CA . LYS A 1 198 ? -12.787 6.736 20.313 1.00 95.00 198 LYS A CA 1
ATOM 1553 C C . LYS A 1 198 ? -12.344 5.808 19.189 1.00 95.00 198 LYS A C 1
ATOM 1555 O O . LYS A 1 198 ? -11.185 5.836 18.787 1.00 95.00 198 LYS A O 1
ATOM 1560 N N . PHE A 1 199 ? -13.262 5.015 18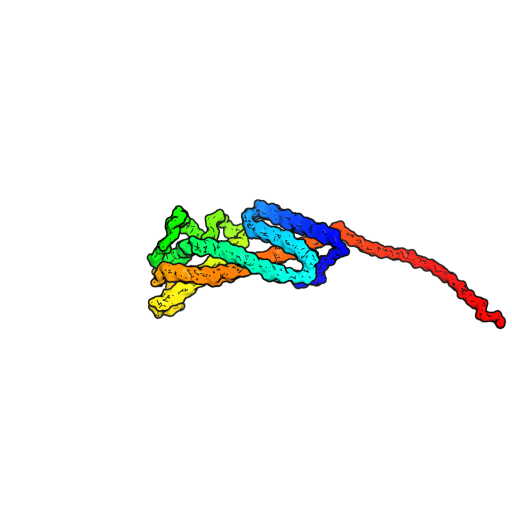.638 1.00 94.50 199 PHE A N 1
ATOM 1561 C CA . PHE A 1 199 ? -12.963 4.178 17.478 1.00 94.50 199 PHE A CA 1
ATOM 1562 C C . PHE A 1 199 ? -12.497 5.009 16.279 1.00 94.50 199 PHE A C 1
ATOM 1564 O O . PHE A 1 199 ? -11.547 4.617 15.606 1.00 94.50 199 PHE A O 1
ATOM 1571 N N . ARG A 1 200 ? -13.137 6.156 16.019 1.00 92.69 200 ARG A N 1
ATOM 1572 C CA . ARG A 1 200 ? -12.770 7.049 14.912 1.00 92.69 200 ARG A CA 1
ATOM 1573 C C . ARG A 1 200 ? -11.367 7.628 15.091 1.00 92.69 200 ARG A C 1
ATOM 1575 O O . ARG A 1 200 ? -10.580 7.584 14.152 1.00 92.69 200 ARG A O 1
ATOM 1582 N N . GLU A 1 201 ? -11.020 8.063 16.302 1.00 95.06 201 GLU A N 1
ATOM 1583 C CA . GLU A 1 201 ? -9.657 8.513 16.624 1.00 95.06 201 GLU A CA 1
ATOM 1584 C C . GLU A 1 201 ? -8.610 7.413 16.390 1.00 95.06 201 GLU A C 1
ATOM 1586 O O . GLU A 1 201 ? -7.538 7.665 15.834 1.00 95.06 201 GLU A O 1
ATOM 1591 N N . LEU A 1 202 ? -8.903 6.184 16.831 1.00 96.00 202 LEU A N 1
ATOM 1592 C CA . LEU A 1 202 ? -8.008 5.043 16.632 1.00 96.00 202 LEU A CA 1
ATOM 1593 C C . LEU A 1 202 ? -7.888 4.683 15.148 1.00 96.00 202 LEU A C 1
ATOM 1595 O O . LEU A 1 202 ? -6.789 4.374 14.694 1.00 96.00 202 LEU A O 1
ATOM 1599 N N . TYR A 1 203 ? -8.986 4.779 14.396 1.00 94.81 203 TYR A N 1
ATOM 1600 C CA . TYR A 1 203 ? -9.012 4.565 12.953 1.00 94.81 203 TYR A CA 1
ATOM 1601 C C . TYR A 1 203 ? -8.108 5.535 12.210 1.00 94.81 203 TYR A C 1
ATOM 1603 O O . TYR A 1 203 ? -7.237 5.087 11.470 1.00 94.81 203 TYR A O 1
ATOM 1611 N N . GLU A 1 204 ? -8.271 6.838 12.433 1.00 94.12 204 GLU A N 1
ATOM 1612 C CA . GLU A 1 204 ? -7.440 7.866 11.799 1.00 94.12 204 GLU A CA 1
ATOM 1613 C C . GLU A 1 204 ? -5.956 7.646 12.120 1.00 94.12 204 GLU A C 1
ATOM 1615 O O . GLU A 1 204 ? -5.115 7.623 11.221 1.00 94.12 204 GLU A O 1
ATOM 1620 N N . ARG A 1 205 ? -5.638 7.347 13.385 1.00 95.00 205 ARG A N 1
ATOM 1621 C CA . ARG A 1 205 ? -4.264 7.043 13.803 1.00 95.00 205 ARG A CA 1
ATOM 1622 C C . ARG A 1 205 ? -3.705 5.790 13.128 1.00 95.00 205 ARG A C 1
ATOM 1624 O O . ARG A 1 205 ? -2.560 5.792 12.681 1.00 95.00 205 ARG A O 1
ATOM 1631 N N . ALA A 1 206 ? -4.477 4.706 13.079 1.00 95.12 206 ALA A N 1
ATOM 1632 C CA . ALA A 1 206 ? -4.055 3.477 12.416 1.00 95.12 206 ALA A CA 1
ATOM 1633 C C . ALA A 1 206 ? -3.866 3.699 10.910 1.00 95.12 206 ALA A C 1
ATOM 1635 O O . ALA A 1 206 ? -2.933 3.146 10.327 1.00 95.12 206 ALA A O 1
ATOM 1636 N N . LEU A 1 207 ? -4.707 4.534 10.298 1.00 93.44 207 LEU A N 1
ATOM 1637 C CA . LEU A 1 207 ? -4.588 4.919 8.900 1.00 93.44 207 LEU A CA 1
ATOM 1638 C C . LEU A 1 207 ? -3.243 5.590 8.627 1.00 93.44 207 LEU A C 1
ATOM 1640 O O . LEU A 1 207 ? -2.493 5.121 7.770 1.00 93.44 207 LEU A O 1
ATOM 1644 N N . ASP A 1 208 ? -2.921 6.638 9.382 1.00 90.38 208 ASP A N 1
ATOM 1645 C CA . ASP A 1 208 ? -1.674 7.389 9.227 1.00 90.38 208 ASP A CA 1
ATOM 1646 C C . ASP A 1 208 ? -0.443 6.490 9.418 1.00 90.38 208 ASP A C 1
ATOM 1648 O O . ASP A 1 208 ? 0.528 6.562 8.660 1.00 90.38 208 ASP A O 1
ATOM 1652 N N . GLU A 1 209 ? -0.496 5.580 10.397 1.00 91.06 209 GLU A N 1
ATOM 1653 C CA . GLU A 1 209 ? 0.588 4.637 10.670 1.00 91.06 209 GLU A CA 1
ATOM 1654 C C . GLU A 1 209 ? 0.805 3.602 9.553 1.00 91.06 209 GLU A C 1
ATOM 1656 O O . GLU A 1 209 ? 1.931 3.119 9.374 1.00 91.06 209 GLU A O 1
ATOM 1661 N N . ILE A 1 210 ? -0.251 3.180 8.857 1.00 93.00 210 ILE A N 1
ATOM 1662 C CA . ILE A 1 210 ? -0.194 2.068 7.898 1.00 93.00 210 ILE A CA 1
ATOM 1663 C C . ILE A 1 210 ? -0.045 2.565 6.461 1.00 93.00 210 ILE A C 1
ATOM 1665 O O . ILE A 1 210 ? 0.767 2.014 5.715 1.00 93.00 210 ILE A O 1
ATOM 1669 N N . MET A 1 211 ? -0.740 3.636 6.074 1.00 89.75 211 MET A N 1
ATOM 1670 C CA . MET A 1 211 ? -0.752 4.116 4.690 1.00 89.75 211 MET A CA 1
ATOM 1671 C C . MET A 1 211 ? 0.636 4.472 4.170 1.00 89.75 211 MET A C 1
ATOM 1673 O O . MET A 1 211 ? 0.998 4.048 3.075 1.00 89.75 211 MET A O 1
ATOM 1677 N N . GLY A 1 212 ? 1.437 5.209 4.946 1.00 87.69 212 GLY A N 1
ATOM 1678 C CA . GLY A 1 212 ? 2.783 5.604 4.519 1.00 87.69 212 GLY A CA 1
ATOM 1679 C C . GLY A 1 212 ? 3.702 4.404 4.274 1.00 87.69 212 GLY A C 1
ATOM 1680 O O . GLY A 1 212 ? 4.455 4.377 3.297 1.00 87.69 212 GLY A O 1
ATOM 1681 N N . ARG A 1 213 ? 3.603 3.379 5.130 1.00 87.56 213 ARG A N 1
ATOM 1682 C CA . ARG A 1 213 ? 4.379 2.139 4.995 1.00 87.56 213 ARG A CA 1
ATOM 1683 C C . ARG A 1 213 ? 3.927 1.330 3.787 1.00 87.56 213 ARG A C 1
ATOM 1685 O O . ARG A 1 213 ? 4.755 1.030 2.933 1.00 87.56 213 ARG A O 1
ATOM 1692 N N . ALA A 1 214 ? 2.629 1.065 3.669 1.00 87.69 214 ALA A N 1
ATOM 1693 C CA . ALA A 1 214 ? 2.070 0.314 2.550 1.00 87.69 214 ALA A CA 1
ATOM 1694 C C . ALA A 1 214 ? 2.352 0.993 1.199 1.00 87.69 214 ALA A C 1
ATOM 1696 O O . ALA A 1 214 ? 2.785 0.335 0.255 1.00 87.69 214 ALA A O 1
ATOM 1697 N N . ALA A 1 215 ? 2.196 2.319 1.122 1.00 88.62 215 ALA A N 1
ATOM 1698 C CA . ALA A 1 215 ? 2.506 3.089 -0.077 1.00 88.62 215 ALA A CA 1
ATOM 1699 C C . ALA A 1 215 ? 3.990 2.985 -0.462 1.00 88.62 215 ALA A C 1
ATOM 1701 O O . ALA A 1 215 ? 4.313 2.806 -1.634 1.00 88.62 215 ALA A O 1
ATOM 1702 N N . THR A 1 216 ? 4.898 3.043 0.517 1.00 89.19 216 THR A N 1
ATOM 1703 C CA . THR A 1 216 ? 6.344 2.914 0.279 1.00 89.19 216 THR A CA 1
ATOM 1704 C C . THR A 1 216 ? 6.727 1.500 -0.164 1.00 89.19 216 THR A C 1
ATOM 1706 O O . THR A 1 216 ? 7.495 1.338 -1.112 1.00 89.19 216 THR A O 1
ATOM 1709 N N . GLU A 1 217 ? 6.188 0.466 0.486 1.00 87.12 217 GLU A N 1
ATOM 1710 C CA . GLU A 1 217 ? 6.438 -0.938 0.135 1.00 87.12 217 GLU A CA 1
ATOM 1711 C C . GLU A 1 217 ? 5.925 -1.272 -1.268 1.00 87.12 217 GLU A C 1
ATOM 1713 O O . GLU A 1 217 ? 6.616 -1.921 -2.061 1.00 87.12 217 GLU A O 1
ATOM 1718 N N . GLU A 1 218 ? 4.724 -0.810 -1.613 1.00 85.50 218 GLU A N 1
ATOM 1719 C CA . GLU A 1 218 ? 4.183 -0.989 -2.954 1.00 85.50 218 GLU A CA 1
ATOM 1720 C C . GLU A 1 218 ? 4.985 -0.205 -3.990 1.00 85.50 218 GLU A C 1
ATOM 1722 O O . GLU A 1 218 ? 5.326 -0.760 -5.034 1.00 85.50 218 GLU A O 1
ATOM 1727 N N . ALA A 1 219 ? 5.347 1.046 -3.697 1.00 88.25 219 ALA A N 1
ATOM 1728 C CA . ALA A 1 219 ? 6.170 1.862 -4.580 1.00 88.25 219 ALA A CA 1
ATOM 1729 C C . ALA A 1 219 ? 7.526 1.218 -4.859 1.00 88.25 219 ALA A C 1
ATOM 1731 O O . ALA A 1 219 ? 7.973 1.200 -6.007 1.00 88.25 219 ALA A O 1
ATOM 1732 N N . PHE A 1 220 ? 8.160 0.635 -3.841 1.00 87.88 220 PHE A N 1
ATOM 1733 C CA . PHE A 1 220 ? 9.393 -0.124 -4.010 1.00 87.88 220 PHE A CA 1
ATOM 1734 C C . PHE A 1 220 ? 9.187 -1.330 -4.927 1.00 87.88 220 PHE A C 1
ATOM 1736 O O . PHE A 1 220 ? 9.900 -1.479 -5.918 1.00 87.88 220 PHE A O 1
ATOM 1743 N N . ASN A 1 221 ? 8.175 -2.156 -4.653 1.00 84.19 221 ASN A N 1
ATOM 1744 C CA . ASN A 1 221 ? 7.873 -3.336 -5.464 1.00 84.19 221 ASN A CA 1
ATOM 1745 C C . ASN A 1 221 ? 7.536 -2.985 -6.919 1.00 84.19 221 ASN A C 1
ATOM 1747 O O . ASN A 1 221 ? 8.009 -3.653 -7.841 1.00 84.19 221 ASN A O 1
ATOM 1751 N N . TYR A 1 222 ? 6.729 -1.945 -7.125 1.00 86.44 222 TYR A N 1
ATOM 1752 C CA . TYR A 1 222 ? 6.384 -1.407 -8.435 1.00 86.44 222 TYR A CA 1
ATOM 1753 C C . TYR A 1 222 ? 7.645 -0.975 -9.177 1.00 86.44 222 TYR A C 1
ATOM 1755 O O . TYR A 1 222 ? 7.955 -1.504 -10.242 1.00 86.44 222 TYR A O 1
ATOM 1763 N N . THR A 1 223 ? 8.412 -0.068 -8.577 1.00 86.88 223 THR A N 1
ATOM 1764 C CA . THR A 1 223 ? 9.565 0.559 -9.222 1.00 86.88 223 THR A CA 1
ATOM 1765 C C . THR A 1 223 ? 10.650 -0.464 -9.532 1.00 86.88 223 THR A C 1
ATOM 1767 O O . THR A 1 223 ? 11.225 -0.451 -10.622 1.00 86.88 223 THR A O 1
ATOM 1770 N N . TRP A 1 224 ? 10.892 -1.397 -8.609 1.00 85.94 224 TRP A N 1
ATOM 1771 C CA . TRP A 1 224 ? 11.808 -2.510 -8.818 1.00 85.94 224 TRP A CA 1
ATOM 1772 C C . TRP A 1 224 ? 11.415 -3.340 -10.042 1.00 85.94 224 TRP A C 1
ATOM 1774 O O . TRP A 1 224 ? 12.231 -3.549 -10.937 1.00 85.94 224 TRP A O 1
ATOM 1784 N N . ARG A 1 225 ? 10.148 -3.766 -10.130 1.00 85.69 225 ARG A N 1
ATOM 1785 C CA . ARG A 1 225 ? 9.649 -4.568 -11.259 1.00 85.69 225 ARG A CA 1
ATOM 1786 C C . ARG A 1 225 ? 9.740 -3.814 -12.576 1.00 85.69 225 ARG A C 1
ATOM 1788 O O . ARG A 1 225 ? 10.257 -4.363 -13.544 1.00 85.69 225 ARG A O 1
ATOM 1795 N N . THR A 1 226 ? 9.270 -2.571 -12.602 1.00 85.75 226 THR A N 1
ATOM 1796 C CA . THR A 1 226 ? 9.318 -1.699 -13.780 1.00 85.75 226 THR A CA 1
ATOM 1797 C C . THR A 1 226 ? 10.759 -1.521 -14.263 1.00 85.75 226 THR A C 1
ATOM 1799 O O . THR A 1 226 ? 11.036 -1.677 -15.450 1.00 85.75 226 THR A O 1
ATOM 1802 N N . THR A 1 227 ? 11.705 -1.305 -13.345 1.00 85.62 227 THR A N 1
ATOM 1803 C CA . THR A 1 227 ? 13.129 -1.164 -13.682 1.00 85.62 227 THR A CA 1
ATOM 1804 C C . THR A 1 227 ? 13.722 -2.473 -14.200 1.00 85.62 227 THR A C 1
ATOM 1806 O O . THR A 1 227 ? 14.381 -2.473 -15.236 1.00 85.62 227 THR A O 1
ATOM 1809 N N . CYS A 1 228 ? 13.462 -3.609 -13.543 1.00 83.50 228 CYS A N 1
ATOM 1810 C CA . CYS A 1 228 ? 13.930 -4.913 -14.019 1.00 83.50 228 CYS A CA 1
ATOM 1811 C C . CYS A 1 228 ? 13.398 -5.247 -15.418 1.00 83.50 228 CYS A C 1
ATOM 1813 O O . CYS A 1 228 ? 14.153 -5.760 -16.242 1.00 83.50 228 CYS A O 1
ATOM 1815 N N . LEU A 1 229 ? 12.127 -4.944 -15.696 1.00 83.69 229 LEU A N 1
ATOM 1816 C CA . LEU A 1 229 ? 11.518 -5.149 -17.011 1.00 83.69 229 LEU A CA 1
ATOM 1817 C C . LEU A 1 229 ? 12.162 -4.250 -18.067 1.00 83.69 229 LEU A C 1
ATOM 1819 O O . LEU A 1 229 ? 12.537 -4.737 -19.129 1.00 83.69 229 LEU A O 1
ATOM 1823 N N . ALA A 1 230 ? 12.366 -2.969 -17.754 1.00 84.12 230 ALA A N 1
ATOM 1824 C CA . ALA A 1 230 ? 13.054 -2.039 -18.642 1.00 84.12 230 ALA A CA 1
ATOM 1825 C C . ALA A 1 230 ? 14.480 -2.507 -18.976 1.00 84.12 230 ALA A C 1
ATOM 1827 O O . ALA A 1 230 ? 14.864 -2.518 -20.144 1.00 84.12 230 ALA A O 1
ATOM 1828 N N . VAL A 1 231 ? 15.242 -2.956 -17.974 1.00 82.12 231 VAL A N 1
ATOM 1829 C CA . VAL A 1 231 ? 16.581 -3.528 -18.174 1.00 82.12 231 VAL A CA 1
ATOM 1830 C C . VAL A 1 231 ? 16.501 -4.768 -19.067 1.00 82.12 231 VAL A C 1
ATOM 1832 O O . VAL A 1 231 ? 17.170 -4.817 -20.095 1.00 82.12 231 VAL A O 1
ATOM 1835 N N . ALA A 1 232 ? 15.658 -5.748 -18.728 1.00 83.44 232 ALA A N 1
ATOM 1836 C CA . ALA A 1 232 ? 15.521 -6.981 -19.504 1.00 83.44 232 ALA A CA 1
ATOM 1837 C C . ALA A 1 232 ? 15.185 -6.703 -20.979 1.00 83.44 232 ALA A C 1
ATOM 1839 O O . ALA A 1 232 ? 15.807 -7.279 -21.871 1.00 83.44 232 ALA A O 1
ATOM 1840 N N . MET A 1 233 ? 14.282 -5.754 -21.235 1.00 82.81 233 MET A N 1
ATOM 1841 C CA . MET A 1 233 ? 13.914 -5.324 -22.582 1.00 82.81 233 MET A CA 1
ATOM 1842 C C . MET A 1 233 ? 15.081 -4.731 -23.377 1.00 82.81 233 MET A C 1
ATOM 1844 O O . MET A 1 233 ? 15.220 -5.024 -24.566 1.00 82.81 233 MET A O 1
ATOM 1848 N N . VAL A 1 234 ? 15.926 -3.909 -22.746 1.00 81.81 234 VAL A N 1
ATOM 1849 C CA . VAL A 1 234 ? 17.122 -3.346 -23.398 1.00 81.81 234 VAL A CA 1
ATOM 1850 C C . VAL A 1 234 ? 18.072 -4.467 -23.817 1.00 81.81 234 VAL A C 1
ATOM 1852 O O . VAL A 1 234 ? 18.529 -4.485 -24.960 1.00 81.81 234 VAL A O 1
ATOM 1855 N N . TYR A 1 235 ? 18.329 -5.430 -22.928 1.00 80.50 235 TYR A N 1
ATOM 1856 C CA . TYR A 1 235 ? 19.211 -6.565 -23.215 1.00 80.50 235 TYR A CA 1
ATOM 1857 C C . TYR A 1 235 ? 18.645 -7.493 -24.297 1.00 80.50 235 TYR A C 1
ATOM 1859 O O . TYR A 1 235 ? 19.380 -7.906 -25.196 1.00 80.50 235 TYR A O 1
ATOM 1867 N N . GLU A 1 236 ? 17.346 -7.790 -24.258 1.00 81.44 236 GLU A N 1
ATOM 1868 C CA . GLU A 1 236 ? 16.679 -8.592 -25.286 1.00 81.44 236 GLU A CA 1
ATOM 1869 C C . GLU A 1 236 ? 16.772 -7.909 -26.656 1.00 81.44 236 GLU A C 1
ATOM 1871 O O . GLU A 1 236 ? 17.240 -8.516 -27.625 1.00 81.44 236 GLU A O 1
ATOM 1876 N N . THR A 1 237 ? 16.430 -6.619 -26.720 1.00 79.06 237 THR A N 1
ATOM 1877 C CA . THR A 1 237 ? 16.496 -5.825 -27.955 1.00 79.06 237 THR A CA 1
ATOM 1878 C C . THR A 1 237 ? 17.928 -5.755 -28.484 1.00 79.06 237 THR A C 1
ATOM 1880 O O . THR A 1 237 ? 18.151 -5.972 -29.676 1.00 79.06 237 THR A O 1
ATOM 1883 N N . HIS A 1 238 ? 18.917 -5.535 -27.612 1.00 79.44 238 HIS A N 1
ATOM 1884 C CA . HIS A 1 238 ? 20.330 -5.560 -27.987 1.00 79.44 238 HIS A CA 1
ATOM 1885 C C . HIS A 1 238 ? 20.733 -6.911 -28.588 1.00 79.44 238 HIS A C 1
ATOM 1887 O O . HIS A 1 238 ? 21.332 -6.953 -29.662 1.00 79.44 238 HIS A O 1
ATOM 1893 N N . SER A 1 239 ? 20.350 -8.020 -27.947 1.00 79.81 239 SER A N 1
ATOM 1894 C CA . SER A 1 239 ? 20.661 -9.366 -28.437 1.00 79.81 239 SER A CA 1
ATOM 1895 C C . SER A 1 239 ? 20.056 -9.644 -29.819 1.00 79.81 239 SER A C 1
ATOM 1897 O O . SER A 1 239 ? 20.669 -10.325 -30.641 1.00 79.81 239 SER A O 1
ATOM 1899 N N . HIS A 1 240 ? 18.869 -9.100 -30.103 1.00 79.25 240 HIS A N 1
ATOM 1900 C CA . HIS A 1 240 ? 18.222 -9.212 -31.408 1.00 79.25 240 HIS A CA 1
ATOM 1901 C C . HIS A 1 240 ? 18.926 -8.355 -32.462 1.00 79.25 240 HIS A C 1
ATOM 1903 O O . HIS A 1 240 ? 19.207 -8.850 -33.552 1.00 79.25 240 HIS A O 1
ATOM 1909 N N . VAL A 1 241 ? 19.284 -7.111 -32.135 1.00 78.00 241 VAL A N 1
ATOM 1910 C CA . VAL A 1 241 ? 20.028 -6.225 -33.045 1.00 78.00 241 VAL A CA 1
ATOM 1911 C C . VAL A 1 241 ? 21.406 -6.804 -33.379 1.00 78.00 241 VAL A C 1
ATOM 1913 O O . VAL A 1 241 ? 21.772 -6.854 -34.551 1.00 78.00 241 VAL A O 1
ATOM 1916 N N . ALA A 1 242 ? 22.137 -7.325 -32.390 1.00 75.50 242 ALA A N 1
ATOM 1917 C CA . ALA A 1 242 ? 23.452 -7.938 -32.589 1.00 75.50 242 ALA A CA 1
ATOM 1918 C C . ALA A 1 242 ? 23.414 -9.185 -33.496 1.00 75.50 242 ALA A C 1
ATOM 1920 O O . ALA A 1 242 ? 24.382 -9.471 -34.193 1.00 75.50 242 ALA A O 1
ATOM 1921 N N . LYS A 1 243 ? 22.295 -9.926 -33.525 1.00 77.75 243 LYS A N 1
ATOM 1922 C CA . LYS A 1 243 ? 22.091 -11.043 -34.469 1.00 77.75 243 LYS A CA 1
ATOM 1923 C C . LYS A 1 243 ? 21.818 -10.567 -35.899 1.00 77.75 243 LYS A C 1
ATOM 1925 O O . LYS A 1 243 ? 22.135 -11.282 -36.844 1.00 77.75 243 LYS A O 1
ATOM 1930 N N . LEU A 1 244 ? 21.185 -9.404 -36.054 1.00 77.00 244 LEU A N 1
ATOM 1931 C CA . LEU A 1 244 ? 20.760 -8.860 -37.349 1.00 77.00 244 LEU A CA 1
ATOM 1932 C C . LEU A 1 244 ? 21.842 -8.033 -38.038 1.00 77.00 244 LEU A C 1
ATOM 1934 O O . LEU A 1 244 ? 21.861 -7.956 -39.264 1.00 77.00 244 LEU A O 1
ATOM 1938 N N . ILE A 1 245 ? 22.731 -7.421 -37.261 1.00 70.44 245 ILE A N 1
ATOM 1939 C CA . ILE A 1 245 ? 23.941 -6.781 -37.758 1.00 70.44 245 ILE A CA 1
ATOM 1940 C C . ILE A 1 245 ? 25.041 -7.834 -37.622 1.00 70.44 245 ILE A C 1
ATOM 1942 O O . ILE A 1 245 ? 25.652 -7.906 -36.554 1.00 70.44 245 ILE A O 1
ATOM 1946 N N . PRO A 1 246 ? 25.287 -8.694 -38.636 1.00 60.88 246 PRO A N 1
ATOM 1947 C CA . PRO A 1 246 ? 26.453 -9.562 -38.599 1.00 60.88 246 PRO A CA 1
ATOM 1948 C C . PRO A 1 246 ? 27.641 -8.655 -38.323 1.00 60.88 246 PRO A C 1
ATOM 1950 O O . PRO A 1 246 ? 27.837 -7.665 -39.037 1.00 60.88 246 PRO A O 1
ATOM 1953 N N . SER A 1 247 ? 28.376 -8.942 -37.245 1.00 56.22 247 SER A N 1
ATOM 1954 C CA . SER A 1 247 ? 29.604 -8.215 -36.984 1.00 56.22 247 SER A CA 1
ATOM 1955 C C . SER A 1 247 ? 30.379 -8.270 -38.289 1.00 56.22 247 SER A C 1
ATOM 1957 O O . SER A 1 247 ? 30.578 -9.348 -38.858 1.00 56.22 247 SER A O 1
ATOM 1959 N N . ALA A 1 248 ? 30.744 -7.104 -38.821 1.00 51.44 248 ALA A N 1
ATOM 1960 C CA . ALA A 1 248 ? 31.816 -7.037 -39.787 1.00 51.44 248 ALA A CA 1
ATOM 1961 C C . ALA A 1 248 ? 33.041 -7.498 -39.005 1.00 51.44 248 ALA A C 1
ATOM 1963 O O . ALA A 1 248 ? 33.819 -6.700 -38.491 1.00 51.44 248 ALA A O 1
ATOM 1964 N N . THR A 1 249 ? 33.150 -8.814 -38.812 1.00 50.22 249 THR A N 1
ATOM 1965 C CA . THR A 1 249 ? 34.385 -9.445 -38.428 1.00 50.22 249 THR A CA 1
ATOM 1966 C C . THR A 1 249 ? 35.337 -8.883 -39.463 1.00 50.22 249 THR A C 1
ATOM 1968 O O . THR A 1 249 ? 35.033 -9.003 -40.660 1.00 50.22 249 THR A O 1
ATOM 1971 N N . PRO A 1 250 ? 36.420 -8.192 -39.067 1.00 47.66 250 PRO A N 1
ATOM 1972 C CA . PRO A 1 250 ? 37.492 -7.978 -40.005 1.00 47.66 250 PRO A CA 1
ATOM 1973 C C . PRO A 1 250 ? 37.838 -9.393 -40.432 1.00 47.66 250 PRO A C 1
ATOM 1975 O O . PRO A 1 250 ? 38.381 -10.172 -39.651 1.00 47.66 250 PRO A O 1
ATOM 1978 N N . THR A 1 251 ? 37.380 -9.768 -41.629 1.00 46.88 251 THR A N 1
ATOM 1979 C CA . THR A 1 251 ? 37.858 -10.955 -42.303 1.00 46.88 251 THR A CA 1
ATOM 1980 C C . THR A 1 251 ? 39.337 -10.708 -42.252 1.00 46.88 251 THR A C 1
ATOM 1982 O O . THR A 1 251 ? 39.790 -9.675 -42.756 1.00 46.88 251 THR A O 1
ATOM 1985 N N . SER A 1 252 ? 40.048 -11.523 -41.478 1.00 48.94 252 SER A N 1
ATOM 1986 C CA . SER A 1 252 ? 41.485 -11.469 -41.442 1.00 48.94 252 SER A CA 1
ATOM 1987 C C . SER A 1 252 ? 41.882 -11.586 -42.900 1.00 48.94 252 SER A C 1
ATOM 1989 O O . SER A 1 252 ? 41.851 -12.658 -43.495 1.00 48.94 252 SER A O 1
ATOM 1991 N N . CYS A 1 253 ? 42.192 -10.444 -43.509 1.00 45.69 253 CYS A N 1
ATOM 1992 C CA . CYS A 1 253 ? 43.038 -10.378 -44.664 1.00 45.69 253 CYS A CA 1
ATOM 1993 C C . CYS A 1 253 ? 44.367 -10.916 -44.142 1.00 45.69 253 CYS A C 1
ATOM 1995 O O . CYS A 1 253 ? 45.299 -10.158 -43.898 1.00 45.69 253 CYS A O 1
ATOM 1997 N N . SER A 1 254 ? 44.471 -12.242 -44.011 1.00 45.56 254 SER A N 1
ATOM 1998 C CA . SER A 1 254 ? 45.685 -12.956 -44.348 1.00 45.56 254 SER A CA 1
ATOM 1999 C C . SER A 1 254 ? 45.874 -12.750 -45.851 1.00 45.56 254 SER A C 1
ATOM 2001 O O . SER A 1 254 ? 45.751 -13.661 -46.668 1.00 45.56 254 SER A O 1
ATOM 2003 N N . ARG A 1 255 ? 46.122 -11.493 -46.238 1.00 48.72 255 ARG A N 1
ATOM 2004 C CA . ARG A 1 255 ? 46.961 -11.218 -47.379 1.00 48.72 255 ARG A CA 1
ATOM 2005 C C . ARG A 1 255 ? 48.265 -11.876 -46.978 1.00 48.72 255 ARG A C 1
ATOM 2007 O O . ARG A 1 255 ? 48.965 -11.391 -46.094 1.00 48.72 255 ARG A O 1
ATOM 2014 N N . ALA A 1 256 ? 48.497 -13.037 -47.572 1.00 50.59 256 ALA A N 1
ATOM 2015 C CA . ALA A 1 256 ? 49.815 -13.413 -48.011 1.00 50.59 256 ALA A CA 1
ATOM 2016 C C . ALA A 1 256 ? 50.494 -12.145 -48.550 1.00 50.59 256 ALA A C 1
ATOM 2018 O O . ALA A 1 256 ? 50.222 -11.686 -49.658 1.00 50.59 256 ALA A O 1
ATOM 2019 N N . CYS A 1 257 ? 51.284 -11.503 -47.698 1.00 52.81 257 CYS A N 1
ATOM 2020 C CA . CYS A 1 257 ? 52.492 -10.856 -48.150 1.00 52.81 257 CYS A CA 1
ATOM 2021 C C . CYS A 1 257 ? 53.472 -12.013 -48.305 1.00 52.81 257 CYS A C 1
ATOM 2023 O O . CYS A 1 257 ? 54.221 -12.316 -47.381 1.00 52.81 257 CYS A O 1
ATOM 2025 N N . ASP A 1 258 ? 53.343 -12.720 -49.427 1.00 47.88 258 ASP A N 1
ATOM 2026 C CA . ASP A 1 258 ? 54.432 -13.533 -49.937 1.00 47.88 258 ASP A CA 1
ATOM 2027 C C . ASP A 1 258 ? 55.655 -12.618 -50.085 1.00 47.88 258 ASP A C 1
ATOM 2029 O O . ASP A 1 258 ? 55.556 -11.460 -50.510 1.00 47.88 258 ASP A O 1
ATOM 2033 N N . ASP A 1 259 ? 56.780 -13.154 -49.635 1.00 55.75 259 ASP A N 1
ATOM 2034 C CA . ASP A 1 259 ? 58.101 -12.550 -49.562 1.00 55.75 259 ASP A CA 1
ATOM 2035 C C . ASP A 1 259 ? 58.514 -11.791 -50.838 1.00 55.75 259 ASP A C 1
ATOM 2037 O O . ASP A 1 259 ? 58.454 -12.353 -51.936 1.00 55.75 259 ASP A O 1
ATOM 2041 N N . PRO A 1 260 ? 59.065 -10.567 -50.739 1.00 51.75 260 PRO A N 1
ATOM 2042 C CA . PRO A 1 260 ? 60.040 -10.122 -51.713 1.00 51.75 260 PRO A CA 1
ATOM 2043 C C . PRO A 1 260 ? 61.392 -10.748 -51.360 1.00 51.75 260 PRO A C 1
ATOM 2045 O O . PRO A 1 260 ? 61.995 -10.448 -50.328 1.00 51.75 260 PRO A O 1
ATOM 2048 N N . GLU A 1 261 ? 61.841 -11.626 -52.252 1.00 55.06 261 GLU A N 1
ATOM 2049 C CA . GLU A 1 261 ? 63.205 -12.125 -52.379 1.00 55.06 261 GLU A CA 1
ATOM 2050 C C . GLU A 1 261 ? 64.271 -11.123 -51.904 1.00 55.06 261 GLU A C 1
ATOM 2052 O O . GLU A 1 261 ? 64.408 -10.007 -52.406 1.00 55.06 261 GLU A O 1
ATOM 2057 N N . THR A 1 262 ? 65.071 -11.590 -50.950 1.00 57.44 262 THR A N 1
ATOM 2058 C CA . THR A 1 262 ? 66.535 -11.513 -50.923 1.00 57.44 262 THR 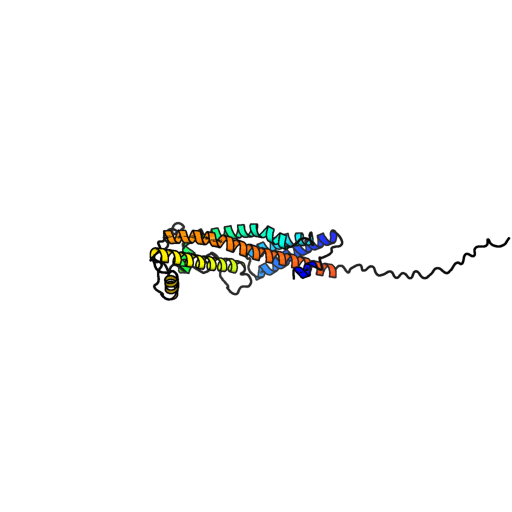A CA 1
ATOM 2059 C C . THR A 1 262 ? 67.182 -10.755 -52.097 1.00 57.44 262 THR A C 1
ATOM 2061 O O . THR A 1 262 ? 67.629 -11.349 -53.075 1.00 57.44 262 THR A O 1
ATOM 2064 N N . ALA A 1 263 ? 67.353 -9.440 -51.956 1.00 48.72 263 ALA A N 1
ATOM 2065 C CA . ALA A 1 263 ? 68.376 -8.696 -52.684 1.00 48.72 263 ALA A CA 1
ATOM 2066 C C . ALA A 1 263 ? 69.562 -8.454 -51.742 1.00 48.72 263 ALA A C 1
ATOM 2068 O O . ALA A 1 263 ? 69.589 -7.506 -50.957 1.00 48.72 263 ALA A O 1
ATOM 2069 N N . HIS A 1 264 ? 70.541 -9.356 -51.811 1.00 51.44 264 HIS A N 1
ATOM 2070 C CA . HIS A 1 264 ? 71.882 -9.143 -51.284 1.00 51.44 264 HIS A CA 1
ATOM 2071 C C . HIS A 1 264 ? 72.491 -7.897 -51.942 1.00 51.44 264 HIS A C 1
ATOM 2073 O O . HIS A 1 264 ? 72.898 -7.941 -53.100 1.00 51.44 264 HIS A O 1
ATOM 2079 N N . TYR A 1 265 ? 72.582 -6.791 -51.204 1.00 47.53 265 TYR A N 1
ATOM 2080 C CA . TYR A 1 265 ? 73.523 -5.725 -51.531 1.00 47.53 265 TYR A CA 1
ATOM 2081 C C . TYR A 1 265 ? 74.870 -6.079 -50.896 1.00 47.53 265 TYR A C 1
ATOM 2083 O O . TYR A 1 265 ? 75.091 -5.877 -49.702 1.00 47.53 265 TYR A O 1
ATOM 2091 N N . GLU A 1 266 ? 75.757 -6.661 -51.703 1.00 49.16 266 GLU A N 1
ATOM 2092 C CA . GLU A 1 266 ? 77.184 -6.701 -51.403 1.00 49.16 266 GLU A CA 1
ATOM 2093 C C . GLU A 1 266 ? 77.723 -5.267 -51.357 1.00 49.16 266 GLU A C 1
ATOM 2095 O O . GLU A 1 266 ? 77.437 -4.442 -52.224 1.00 49.16 266 GLU A O 1
ATOM 2100 N N . ASN A 1 267 ? 78.491 -4.976 -50.313 1.00 52.75 267 ASN A N 1
ATOM 2101 C CA . ASN A 1 267 ? 79.126 -3.692 -50.058 1.00 52.75 267 ASN A CA 1
ATOM 2102 C C . ASN A 1 267 ? 80.559 -3.765 -50.628 1.00 52.75 267 ASN A C 1
ATOM 2104 O O . ASN A 1 267 ? 81.365 -4.517 -50.077 1.00 52.75 267 ASN A O 1
ATOM 2108 N N . PRO A 1 268 ? 80.918 -3.068 -51.725 1.00 58.28 268 PRO A N 1
ATOM 2109 C CA . PRO A 1 268 ? 82.238 -3.191 -52.326 1.00 58.28 268 PRO A CA 1
ATOM 2110 C C . PRO A 1 268 ? 83.108 -1.999 -51.923 1.00 58.28 268 PRO A C 1
ATOM 2112 O O . PRO A 1 268 ? 83.386 -1.129 -52.740 1.00 58.28 268 PRO A O 1
ATOM 2115 N N . LEU A 1 269 ? 83.539 -1.947 -50.664 1.00 58.34 269 LEU A N 1
ATOM 2116 C CA . LEU A 1 269 ? 84.564 -1.007 -50.195 1.00 58.34 269 LEU A CA 1
ATOM 2117 C C . LEU A 1 269 ? 85.406 -1.683 -49.108 1.00 58.34 269 LEU A C 1
ATOM 2119 O O . LEU A 1 269 ? 85.376 -1.299 -47.949 1.00 58.34 269 LEU A O 1
ATOM 2123 N N . ASP A 1 270 ? 86.122 -2.734 -49.506 1.00 56.38 270 ASP A N 1
ATOM 2124 C CA . ASP A 1 270 ? 87.277 -3.259 -48.768 1.00 56.38 270 ASP A CA 1
ATOM 2125 C C . ASP A 1 270 ? 88.188 -4.044 -49.728 1.00 56.38 270 ASP A C 1
ATOM 2127 O O . ASP A 1 270 ? 88.308 -5.266 -49.665 1.00 56.38 270 ASP A O 1
ATOM 2131 N N . ARG A 1 271 ? 88.796 -3.330 -50.688 1.00 51.69 271 ARG A N 1
ATOM 2132 C CA . ARG A 1 271 ? 90.056 -3.710 -51.358 1.00 51.69 271 ARG A CA 1
ATOM 2133 C C . ARG A 1 271 ? 90.745 -2.455 -51.896 1.00 51.69 271 ARG A C 1
ATOM 2135 O O . ARG A 1 271 ? 90.282 -1.899 -52.890 1.00 51.69 271 ARG A O 1
ATOM 2142 N N . GLY A 1 272 ? 91.870 -2.079 -51.289 1.00 53.81 272 GLY A N 1
ATOM 2143 C CA . GLY A 1 272 ? 92.816 -1.098 -51.829 1.00 53.81 272 GLY A CA 1
ATOM 2144 C C . GLY A 1 272 ? 93.369 -0.164 -50.778 1.00 53.81 272 GLY A C 1
ATOM 2145 O O . GLY A 1 272 ? 92.818 0.949 -50.678 1.00 53.81 272 GLY A O 1
#

Secondary structure (DSSP, 8-state):
-HHHHTTS-----SHHHHHHHHHHHHHHHHHHHHHHHHHH---HHHHHHHHHHHHHHHHHHH-TTS-HHHHHHHHHHHHHHHHHHHHHHHHHS-HHHHIIIIITTT-SS---S-GGGS----GGG-PSSTT-SS----TT-TT-HHHHHHHHHHHHHHHHHHHHHHHHHHHHH---HHHHHHHHHH-TT------HHHHHHHHHHHHHHHHHHHHHHHHHHHHHHHHHHHHHHHHHHHHHHHHHS---------------------------

Organism: Gregarina niphandrodes (NCBI:txid110365)

Sequence (272 aa):
MLAELKEHPPVFADGGQMFVLQGLTQLVAQHTYSTHAVELGYDEMTRSMSQDIGTIAPYVARNPEDDPGVLVLHMVPLVALDRYVHYHAAYYNHPERLHSACFSGLVSWKMSGLEMAGEVPPPEAAHFPVGLVHRRFDINGPSQVALRGFLGLEEQLVRRMTQMLIAEDAIETLVPPDHIERSVVEQKSFKFSISEEKFRELYERALDEIMGRAATEEAFNYTWRTTCLAVAMVYETHSHVAKLIPSATPTSCSRACDDPETAHYENPLDRG